Protein AF-A0AAU9RVR7-F1 (afdb_monomer_lite)

Radius of gyration: 32.45 Å; chains: 1; bounding box: 60×45×105 Å

pLDDT: mean 85.61, std 16.81, range [31.56, 98.44]

Structure (mmCIF, N/CA/C/O backbone):
data_AF-A0AAU9RVR7-F1
#
_entry.id   AF-A0AAU9RVR7-F1
#
loop_
_atom_site.group_PDB
_atom_site.id
_atom_site.type_symbol
_atom_site.label_atom_id
_atom_site.label_alt_id
_atom_site.label_comp_id
_atom_site.label_asym_id
_atom_site.label_entity_id
_atom_site.label_seq_id
_atom_site.pdbx_PDB_ins_code
_atom_site.Cartn_x
_atom_site.Cartn_y
_atom_site.Cartn_z
_atom_site.occupancy
_atom_site.B_iso_or_equiv
_atom_site.auth_seq_id
_atom_site.auth_comp_id
_atom_site.auth_asym_id
_atom_site.auth_atom_id
_atom_site.pdbx_PDB_model_num
ATOM 1 N N . MET A 1 1 ? 22.440 -1.062 -31.655 1.00 84.12 1 MET A N 1
ATOM 2 C CA . MET A 1 1 ? 23.904 -1.245 -31.712 1.00 84.12 1 MET A CA 1
ATOM 3 C C . MET A 1 1 ? 24.429 -0.399 -32.849 1.00 84.12 1 MET A C 1
ATOM 5 O O . MET A 1 1 ? 23.790 -0.369 -33.892 1.00 84.12 1 MET A O 1
ATOM 9 N N . LYS A 1 2 ? 25.538 0.308 -32.647 1.00 88.44 2 LYS A N 1
ATOM 10 C CA . LYS A 1 2 ? 26.232 1.023 -33.711 1.00 88.44 2 LYS A CA 1
ATOM 11 C C . LYS A 1 2 ? 27.335 0.127 -34.251 1.00 88.44 2 LYS A C 1
ATOM 13 O O . LYS A 1 2 ? 28.263 -0.217 -33.521 1.00 88.44 2 LYS A O 1
ATOM 18 N N . VAL A 1 3 ? 27.181 -0.273 -35.506 1.00 91.81 3 VAL A N 1
ATOM 19 C CA . VAL A 1 3 ? 28.124 -1.157 -36.190 1.00 91.81 3 VAL A CA 1
ATOM 20 C C . VAL A 1 3 ? 29.356 -0.353 -36.599 1.00 91.81 3 VAL A C 1
ATOM 22 O O . VAL A 1 3 ? 29.236 0.702 -37.220 1.00 91.81 3 VAL A O 1
ATOM 25 N N . GLY A 1 4 ? 30.523 -0.849 -36.211 1.00 92.88 4 GLY A N 1
ATOM 26 C CA . GLY A 1 4 ? 31.839 -0.393 -36.629 1.00 92.88 4 GLY A CA 1
ATOM 27 C C . GLY A 1 4 ? 32.488 -1.470 -37.495 1.00 92.88 4 GLY A C 1
ATOM 28 O O . GLY A 1 4 ? 32.191 -1.565 -38.685 1.00 92.88 4 GLY A O 1
ATOM 29 N N . ASN A 1 5 ? 33.357 -2.280 -36.898 1.00 93.12 5 ASN A N 1
ATOM 30 C CA . ASN A 1 5 ? 34.107 -3.352 -37.554 1.00 93.12 5 ASN A CA 1
ATOM 31 C C . ASN A 1 5 ? 33.358 -4.695 -37.602 1.00 93.12 5 ASN A C 1
ATOM 33 O O . ASN A 1 5 ? 33.855 -5.654 -38.192 1.00 93.12 5 ASN A O 1
ATOM 37 N N . GLY A 1 6 ? 32.183 -4.787 -36.973 1.00 93.69 6 GLY A N 1
ATOM 38 C CA . GLY A 1 6 ? 31.314 -5.959 -36.972 1.00 93.69 6 GLY A CA 1
ATOM 39 C C . GLY A 1 6 ? 31.819 -7.144 -36.144 1.00 93.69 6 GLY A C 1
ATOM 40 O O . GLY A 1 6 ? 31.217 -8.214 -36.225 1.00 93.69 6 GLY A O 1
ATOM 41 N N . GLN A 1 7 ? 32.911 -6.996 -35.383 1.00 93.69 7 GLN A N 1
ATOM 42 C CA . GLN A 1 7 ? 33.544 -8.093 -34.637 1.00 93.69 7 GLN A CA 1
ATOM 43 C C . GLN A 1 7 ? 32.863 -8.413 -33.304 1.00 93.69 7 GLN A C 1
ATOM 45 O O . GLN A 1 7 ? 32.998 -9.534 -32.798 1.00 93.69 7 GLN A O 1
ATOM 50 N N . LEU A 1 8 ? 32.163 -7.453 -32.704 1.00 93.38 8 LEU A N 1
ATOM 51 C CA . LEU A 1 8 ? 31.345 -7.681 -31.512 1.00 93.38 8 LEU A CA 1
ATOM 52 C C . LEU A 1 8 ? 29.885 -7.925 -31.889 1.00 93.38 8 LEU A C 1
ATOM 54 O O . LEU A 1 8 ? 29.173 -8.581 -31.132 1.00 93.38 8 LEU A O 1
ATOM 58 N N . CYS A 1 9 ? 29.457 -7.425 -33.049 1.00 93.69 9 CYS A N 1
ATOM 59 C CA . CYS A 1 9 ? 28.084 -7.511 -33.514 1.00 93.69 9 CYS A CA 1
ATOM 60 C C . CYS A 1 9 ? 27.703 -8.920 -33.981 1.00 93.69 9 CYS A C 1
ATOM 62 O O . CYS A 1 9 ? 28.130 -9.382 -35.041 1.00 93.69 9 CYS A O 1
ATOM 64 N N . ARG A 1 10 ? 26.848 -9.594 -33.215 1.00 94.88 10 ARG A N 1
ATOM 65 C CA . ARG A 1 10 ? 26.234 -10.874 -33.572 1.00 94.88 10 ARG A CA 1
ATOM 66 C C . ARG A 1 10 ? 25.093 -10.643 -34.551 1.00 94.88 10 ARG A C 1
ATOM 68 O O . ARG A 1 10 ? 24.098 -10.002 -34.214 1.00 94.88 10 ARG A O 1
ATOM 75 N N . PHE A 1 11 ? 25.194 -11.261 -35.725 1.00 94.06 11 PHE A N 1
ATOM 76 C CA . PHE A 1 11 ? 24.228 -11.108 -36.813 1.00 94.06 11 PHE A CA 1
ATOM 77 C C . PHE A 1 11 ? 22.790 -11.424 -36.373 1.00 94.06 11 PHE A C 1
ATOM 79 O O . PHE A 1 11 ? 21.845 -10.741 -36.755 1.00 94.06 11 PHE A O 1
ATOM 86 N N . TRP A 1 12 ? 22.613 -12.448 -35.540 1.00 93.88 12 TRP A N 1
ATOM 87 C CA . TRP A 1 12 ? 21.286 -12.951 -35.195 1.00 93.88 12 TRP A CA 1
ATOM 88 C C . TRP A 1 12 ? 20.599 -12.218 -34.043 1.00 93.88 12 TRP A C 1
ATOM 90 O O . TRP A 1 12 ? 19.384 -12.029 -34.085 1.00 93.88 12 TRP A O 1
ATOM 100 N N . ILE A 1 13 ? 21.366 -11.827 -33.025 1.00 92.81 13 ILE A N 1
ATOM 101 C CA . ILE A 1 13 ? 20.838 -11.462 -31.700 1.00 92.81 13 ILE A CA 1
ATOM 102 C C . ILE A 1 13 ? 20.932 -9.955 -31.446 1.00 92.81 13 ILE A C 1
ATOM 104 O O . ILE A 1 13 ? 20.107 -9.405 -30.715 1.00 92.81 13 ILE A O 1
ATOM 108 N N . ASP A 1 14 ? 21.909 -9.269 -32.042 1.00 92.75 14 ASP A N 1
ATOM 109 C CA . ASP A 1 14 ? 22.088 -7.843 -31.793 1.00 92.75 14 ASP A CA 1
ATOM 110 C C . ASP A 1 14 ? 21.166 -6.995 -32.676 1.00 92.75 14 ASP A C 1
ATOM 112 O O . ASP A 1 14 ? 20.894 -7.306 -33.835 1.00 92.75 14 ASP A O 1
ATOM 116 N N . ASN A 1 15 ? 20.705 -5.868 -32.130 1.00 91.94 15 ASN A N 1
ATOM 117 C CA . ASN A 1 15 ? 19.895 -4.886 -32.855 1.00 91.94 15 ASN A CA 1
ATOM 118 C C . ASN A 1 15 ? 20.796 -3.962 -33.689 1.00 91.94 15 ASN A C 1
ATOM 120 O O . ASN A 1 15 ? 21.059 -2.822 -33.288 1.00 91.94 15 ASN A O 1
ATOM 124 N N . TRP A 1 16 ? 21.313 -4.467 -34.807 1.00 91.50 16 TRP A N 1
ATOM 125 C CA . TRP A 1 16 ? 22.172 -3.724 -35.743 1.00 91.50 16 TRP A CA 1
ATOM 126 C C . TRP A 1 16 ? 21.444 -3.223 -36.996 1.00 91.50 16 TRP A C 1
ATOM 128 O O . TRP A 1 16 ? 22.017 -2.468 -37.775 1.00 91.50 16 TRP A O 1
ATOM 138 N N . SER A 1 17 ? 20.186 -3.623 -37.183 1.00 91.94 17 SER A N 1
ATOM 139 C CA . SER A 1 17 ? 19.362 -3.265 -38.337 1.00 91.94 17 SER A CA 1
ATOM 140 C C . SER A 1 17 ? 18.088 -2.521 -37.905 1.00 91.94 17 SER A C 1
ATOM 142 O O . SER A 1 17 ? 17.666 -2.654 -36.749 1.00 91.94 17 SER A O 1
ATOM 144 N N . PRO A 1 18 ? 17.407 -1.803 -38.820 1.00 90.25 18 PRO A N 1
ATOM 145 C CA . PRO A 1 18 ? 16.098 -1.206 -38.548 1.00 90.25 18 PRO A CA 1
ATOM 146 C C . PRO A 1 18 ? 14.996 -2.248 -38.300 1.00 90.25 18 PRO A C 1
ATOM 148 O O . PRO A 1 18 ? 13.926 -1.897 -37.814 1.00 90.25 18 PRO A O 1
ATOM 151 N N . PHE A 1 19 ? 15.243 -3.524 -38.605 1.00 92.50 19 PHE A N 1
ATOM 152 C CA . PHE A 1 19 ? 14.287 -4.614 -38.410 1.00 92.50 19 PHE A CA 1
ATOM 153 C C . PHE A 1 19 ? 14.385 -5.261 -37.016 1.00 92.50 19 PHE A C 1
ATOM 155 O O . PHE A 1 19 ? 13.676 -6.226 -36.734 1.00 92.50 19 PHE A O 1
ATOM 162 N N . GLY A 1 20 ? 15.263 -4.753 -36.143 1.00 90.56 20 GLY A N 1
ATOM 163 C CA . GLY A 1 20 ? 15.555 -5.357 -34.844 1.00 90.56 20 GLY A CA 1
ATOM 164 C C . GLY A 1 20 ? 16.439 -6.600 -34.970 1.00 90.56 20 GLY A C 1
ATOM 165 O O . GLY A 1 20 ? 17.321 -6.656 -35.833 1.00 90.56 20 GLY A O 1
ATOM 166 N N . GLN A 1 21 ? 16.212 -7.584 -34.095 1.00 93.00 21 GLN A N 1
ATOM 167 C CA . GLN A 1 21 ? 16.954 -8.847 -34.074 1.00 93.00 21 GLN A CA 1
ATOM 168 C C . GLN A 1 21 ? 16.571 -9.709 -35.277 1.00 93.00 21 GLN A C 1
ATOM 170 O O . GLN A 1 21 ? 15.385 -9.943 -35.529 1.00 93.00 21 GLN A O 1
ATOM 175 N N . MET A 1 22 ? 17.560 -10.245 -35.994 1.00 93.44 22 MET A N 1
ATOM 176 C CA . MET A 1 22 ? 17.296 -11.084 -37.168 1.00 93.44 22 MET A CA 1
ATOM 177 C C . MET A 1 22 ? 16.576 -12.386 -36.817 1.00 93.44 22 MET A C 1
ATOM 179 O O . MET A 1 22 ? 15.774 -12.855 -37.618 1.00 93.44 22 MET A O 1
ATOM 183 N N . THR A 1 23 ? 16.802 -12.948 -35.628 1.00 92.81 23 THR A N 1
ATOM 184 C CA . THR A 1 23 ? 16.056 -14.122 -35.133 1.00 92.81 23 THR A CA 1
ATOM 185 C C . THR A 1 23 ? 14.563 -13.849 -35.011 1.00 92.81 23 THR A C 1
ATOM 187 O O . THR A 1 23 ? 13.753 -14.691 -35.382 1.00 92.81 23 THR A O 1
ATOM 190 N N . VAL A 1 24 ? 14.181 -12.661 -34.542 1.00 92.88 24 VAL A N 1
ATOM 191 C CA . VAL A 1 24 ? 12.772 -12.258 -34.431 1.00 92.88 24 VAL A CA 1
ATOM 192 C C . VAL A 1 24 ? 12.206 -11.908 -35.808 1.00 92.88 24 VAL A C 1
ATOM 194 O O . VAL A 1 24 ? 11.094 -12.306 -36.146 1.00 92.88 24 VAL A O 1
ATOM 197 N N . TYR A 1 25 ? 12.978 -11.197 -36.632 1.00 94.12 25 TYR A N 1
ATOM 198 C CA . TYR A 1 25 ? 12.528 -10.743 -37.945 1.00 94.12 25 TYR A CA 1
ATOM 199 C C . TYR A 1 25 ? 12.346 -11.892 -38.953 1.00 94.12 25 TYR A C 1
ATOM 201 O O . TYR A 1 25 ? 11.284 -11.991 -39.582 1.00 94.12 25 TYR A O 1
ATOM 209 N N . LEU A 1 26 ? 13.345 -12.774 -39.100 1.00 90.94 26 LEU A N 1
ATOM 210 C CA . LEU A 1 26 ? 13.290 -13.950 -39.984 1.00 90.94 26 LEU A CA 1
ATOM 211 C C . LEU A 1 26 ? 12.569 -15.155 -39.350 1.00 90.94 26 LEU A C 1
ATOM 213 O O . LEU A 1 26 ? 12.130 -16.033 -40.089 1.00 90.94 26 LEU A O 1
ATOM 217 N N . GLY A 1 27 ? 12.407 -15.188 -38.024 1.00 88.94 27 GLY A N 1
ATOM 218 C CA . GLY A 1 27 ? 11.853 -16.324 -37.279 1.00 88.94 27 GLY A CA 1
ATOM 219 C C . GLY A 1 27 ? 12.916 -17.342 -36.843 1.00 88.94 27 GLY A C 1
ATOM 220 O O . GLY A 1 27 ? 14.070 -17.278 -37.268 1.00 88.94 27 GLY A O 1
ATOM 221 N N . GLU A 1 28 ? 12.520 -18.306 -36.003 1.00 83.56 28 GLU A N 1
ATOM 222 C CA . GLU A 1 28 ? 13.433 -19.284 -35.376 1.00 83.56 28 GLU A CA 1
ATOM 223 C C . GLU A 1 28 ? 14.190 -20.159 -36.390 1.00 83.56 28 GLU A C 1
ATOM 225 O O . GLU A 1 28 ? 15.362 -20.469 -36.192 1.00 83.56 28 GLU A O 1
ATOM 230 N N . GLU A 1 29 ? 13.567 -20.477 -37.529 1.00 85.44 29 GLU A N 1
ATOM 231 C CA . GLU A 1 29 ? 14.195 -21.224 -38.632 1.00 85.44 29 GLU A CA 1
ATOM 232 C C . GLU A 1 29 ? 15.103 -20.353 -39.523 1.00 85.44 29 GLU A C 1
ATOM 234 O O . GLU A 1 29 ? 15.707 -20.847 -40.480 1.00 85.44 29 GLU A O 1
ATOM 239 N N . GLY A 1 30 ? 15.229 -19.056 -39.225 1.00 84.88 30 GLY A N 1
ATOM 240 C CA . GLY A 1 30 ? 16.025 -18.088 -39.981 1.00 84.88 30 GLY A CA 1
ATOM 241 C C . GLY A 1 30 ? 17.457 -18.555 -40.277 1.00 84.88 30 GLY A C 1
ATOM 242 O O . GLY A 1 30 ? 17.838 -18.560 -41.451 1.00 84.88 30 GLY A O 1
ATOM 243 N N . PRO A 1 31 ? 18.242 -19.022 -39.283 1.00 87.81 31 PRO A N 1
ATOM 244 C CA . PRO A 1 31 ? 19.596 -19.533 -39.513 1.00 87.81 31 PRO A CA 1
ATOM 245 C C . PRO A 1 31 ? 19.662 -20.654 -40.548 1.00 87.81 31 PRO A C 1
ATOM 247 O O . PRO A 1 31 ? 20.509 -20.633 -41.443 1.00 87.81 31 PRO A O 1
ATOM 250 N N . ARG A 1 32 ? 18.717 -21.596 -40.484 1.00 86.88 32 ARG A N 1
ATOM 251 C CA . ARG A 1 32 ? 18.636 -22.723 -41.417 1.00 86.88 32 ARG A CA 1
ATOM 252 C C . ARG A 1 32 ? 18.222 -22.278 -42.818 1.00 86.88 32 ARG A C 1
ATOM 254 O O . ARG A 1 32 ? 18.757 -22.782 -43.800 1.00 86.88 32 ARG A O 1
ATOM 261 N N . GLN A 1 33 ? 17.276 -21.349 -42.915 1.00 85.44 33 GLN A N 1
ATOM 262 C CA . GLN A 1 33 ? 16.750 -20.865 -44.193 1.00 85.44 33 GLN A CA 1
ATOM 263 C C . GLN A 1 33 ? 17.739 -19.975 -44.947 1.00 85.44 33 GLN A C 1
ATOM 265 O O . GLN A 1 33 ? 17.784 -20.022 -46.177 1.00 85.44 33 GLN A O 1
ATOM 270 N N . VAL A 1 34 ? 18.501 -19.157 -44.218 1.00 88.69 34 VAL A N 1
ATOM 271 C CA . VAL A 1 34 ? 19.487 -18.233 -44.792 1.00 88.69 34 VAL A CA 1
ATOM 272 C C . VAL A 1 34 ? 20.833 -18.924 -45.002 1.00 88.69 34 VAL A C 1
ATOM 274 O O . VAL A 1 34 ? 21.556 -18.551 -45.914 1.00 88.69 34 VAL A O 1
ATOM 277 N N . GLY A 1 35 ? 21.170 -19.946 -44.209 1.00 88.50 35 GLY A N 1
ATOM 278 C CA . GLY A 1 35 ? 22.457 -20.642 -44.300 1.00 88.50 35 GLY A CA 1
ATOM 279 C C . GLY A 1 35 ? 23.607 -19.903 -43.607 1.00 88.50 35 GLY A C 1
ATOM 280 O O . GLY A 1 35 ? 24.766 -20.115 -43.950 1.00 88.50 35 GLY A O 1
ATOM 281 N N . ILE A 1 36 ? 23.295 -19.038 -42.636 1.00 90.94 36 ILE A N 1
ATOM 282 C CA . ILE A 1 36 ? 24.277 -18.348 -41.789 1.00 90.94 36 ILE A CA 1
ATOM 283 C C . ILE A 1 36 ? 24.241 -18.994 -40.404 1.00 90.94 36 ILE A C 1
ATOM 285 O O . ILE A 1 36 ? 23.171 -19.207 -39.834 1.00 90.94 36 ILE A O 1
ATOM 289 N N . THR A 1 37 ? 25.412 -19.306 -39.848 1.00 91.81 37 THR A N 1
ATOM 290 C CA . THR A 1 37 ? 25.521 -19.977 -38.546 1.00 91.81 37 THR A CA 1
ATOM 291 C C . THR A 1 37 ? 24.925 -19.121 -37.427 1.00 91.81 37 THR A C 1
ATOM 293 O O . THR A 1 37 ? 25.002 -17.894 -37.458 1.00 91.81 37 THR A O 1
ATOM 296 N N . SER A 1 38 ? 24.341 -19.751 -36.405 1.00 90.31 38 SER A N 1
ATOM 297 C CA . SER A 1 38 ? 23.660 -19.051 -35.298 1.00 90.31 38 SER A CA 1
ATOM 298 C C . SER A 1 38 ? 24.572 -18.112 -34.498 1.00 90.31 38 SER A C 1
ATOM 300 O O . SER A 1 38 ? 24.099 -17.154 -33.893 1.00 90.31 38 SER A O 1
ATOM 302 N N . ASN A 1 39 ? 25.881 -18.370 -34.513 1.00 92.56 39 ASN A N 1
ATOM 303 C CA . ASN A 1 39 ? 26.887 -17.587 -33.795 1.00 92.56 39 ASN A CA 1
ATOM 304 C C . ASN A 1 39 ? 27.642 -16.604 -34.706 1.00 92.56 39 ASN A C 1
ATOM 306 O O . ASN A 1 39 ? 28.630 -16.023 -34.259 1.00 92.56 39 ASN A O 1
ATOM 310 N N . ALA A 1 40 ? 27.212 -16.439 -35.962 1.00 94.25 40 ALA A N 1
ATOM 311 C CA . ALA A 1 40 ? 27.865 -15.555 -36.920 1.00 94.25 40 ALA A CA 1
ATOM 312 C C . ALA A 1 40 ? 27.886 -14.101 -36.438 1.00 94.25 40 ALA A C 1
ATOM 314 O O . ALA A 1 40 ? 26.897 -13.573 -35.912 1.00 94.25 40 ALA A O 1
ATOM 315 N N . LYS A 1 41 ? 29.017 -13.444 -36.673 1.00 95.44 41 LYS A N 1
ATOM 316 C CA . LYS A 1 41 ? 29.197 -12.004 -36.511 1.00 95.44 41 LYS A CA 1
ATOM 317 C C . LYS A 1 41 ? 29.008 -11.293 -37.846 1.00 95.44 41 LYS A C 1
ATOM 319 O O . LYS A 1 41 ? 29.166 -11.909 -38.899 1.00 95.44 41 LYS A O 1
ATOM 324 N N . LEU A 1 42 ? 28.720 -9.992 -37.825 1.00 93.88 42 LEU A N 1
ATOM 325 C CA . LEU A 1 42 ? 28.659 -9.206 -39.064 1.00 93.88 42 LEU A CA 1
ATOM 326 C C . LEU A 1 42 ? 29.995 -9.225 -39.815 1.00 93.88 42 LEU A C 1
ATOM 328 O O . LEU A 1 42 ? 29.998 -9.354 -41.036 1.00 93.88 42 LEU A O 1
ATOM 332 N N . SER A 1 43 ? 31.122 -9.187 -39.097 1.00 94.38 43 SER A N 1
ATOM 333 C CA . SER A 1 43 ? 32.455 -9.279 -39.704 1.00 94.38 43 SER A CA 1
ATOM 334 C C . SER A 1 43 ? 32.679 -10.574 -40.489 1.00 94.38 43 SER A C 1
ATOM 336 O O . SER A 1 43 ? 33.412 -10.570 -41.471 1.00 94.38 43 SER A O 1
ATOM 338 N N . ASP A 1 44 ? 32.045 -11.683 -40.094 1.00 94.44 44 ASP A N 1
ATOM 339 C CA . ASP A 1 44 ? 32.236 -12.987 -40.750 1.00 94.44 44 ASP A CA 1
ATOM 340 C C . ASP A 1 44 ? 31.630 -13.013 -42.165 1.00 94.44 44 ASP A C 1
ATOM 342 O O . ASP A 1 44 ? 32.047 -13.806 -43.020 1.00 94.44 44 ASP A O 1
ATOM 346 N N . LEU A 1 45 ? 30.650 -12.132 -42.394 1.00 93.56 45 LEU A N 1
ATOM 347 C CA . LEU A 1 45 ? 29.888 -11.980 -43.631 1.00 93.56 45 LEU A CA 1
ATOM 348 C C . LEU A 1 45 ? 30.462 -10.893 -44.552 1.00 93.56 45 LEU A C 1
ATOM 350 O O . LEU A 1 45 ? 29.971 -10.737 -45.665 1.00 93.56 45 LEU A O 1
ATOM 354 N N . TRP A 1 46 ? 31.488 -10.153 -44.127 1.00 93.44 46 TRP A N 1
ATOM 355 C CA . TRP A 1 46 ? 32.122 -9.089 -44.910 1.00 93.44 46 TRP A CA 1
ATOM 356 C C . TRP A 1 46 ? 33.533 -9.503 -45.332 1.00 93.44 46 TRP A C 1
ATOM 358 O O . TRP A 1 46 ? 34.406 -9.713 -44.489 1.00 93.44 46 TRP A O 1
ATOM 368 N N . ARG A 1 47 ? 33.784 -9.644 -46.640 1.00 88.38 47 ARG A N 1
ATOM 369 C CA . ARG A 1 47 ? 35.104 -10.028 -47.175 1.00 88.38 47 ARG A CA 1
ATOM 370 C C . ARG A 1 47 ? 35.411 -9.249 -48.442 1.00 88.38 47 ARG A C 1
ATOM 372 O O . ARG A 1 47 ? 34.553 -9.151 -49.314 1.00 88.38 47 ARG A O 1
ATOM 379 N N . LEU A 1 48 ? 36.649 -8.766 -48.569 1.00 87.12 48 LEU A N 1
ATOM 380 C CA . LEU A 1 48 ? 37.110 -8.009 -49.744 1.00 87.12 48 LEU A CA 1
ATOM 381 C C . LEU A 1 48 ? 36.132 -6.872 -50.103 1.00 87.12 48 LEU A C 1
ATOM 383 O O . LEU A 1 48 ? 35.635 -6.809 -51.223 1.00 87.12 48 LEU A O 1
ATOM 387 N N . ASP A 1 49 ? 35.780 -6.055 -49.108 1.00 85.94 49 ASP A N 1
ATOM 388 C CA . ASP A 1 49 ? 34.869 -4.907 -49.234 1.00 85.94 49 ASP A CA 1
ATOM 389 C C . ASP A 1 49 ? 33.479 -5.221 -49.820 1.00 85.94 49 ASP A C 1
ATOM 391 O O . ASP A 1 49 ? 32.839 -4.381 -50.454 1.00 85.94 49 ASP A O 1
ATOM 395 N N . SER A 1 50 ? 32.992 -6.445 -49.602 1.00 89.38 50 SER A N 1
ATOM 396 C CA . SER A 1 50 ? 31.673 -6.890 -50.054 1.00 89.38 50 SER A CA 1
ATOM 397 C C . SER A 1 50 ? 30.995 -7.824 -49.049 1.00 89.38 50 SER A C 1
ATOM 399 O O . SER A 1 50 ? 31.654 -8.547 -48.296 1.00 89.38 50 SER A O 1
ATOM 401 N N . TRP A 1 51 ? 29.657 -7.814 -49.041 1.00 92.88 51 TRP A N 1
ATOM 402 C CA . TRP A 1 51 ? 28.839 -8.740 -48.253 1.00 92.88 51 TRP A CA 1
ATOM 403 C C . TRP A 1 51 ? 28.714 -10.095 -48.958 1.00 92.88 51 TRP A C 1
ATOM 405 O O . TRP A 1 51 ? 28.280 -10.173 -50.106 1.00 92.88 51 TRP A O 1
ATOM 415 N N . HIS A 1 52 ? 29.033 -11.174 -48.246 1.00 91.38 52 HIS A N 1
ATOM 416 C CA . HIS A 1 52 ? 28.946 -12.557 -48.718 1.00 91.38 52 HIS A CA 1
ATOM 417 C C . HIS A 1 52 ? 27.730 -13.228 -48.092 1.00 91.38 52 HIS A C 1
ATOM 419 O O . HIS A 1 52 ? 27.778 -13.721 -46.965 1.00 91.38 52 HIS A O 1
ATOM 425 N N . LEU A 1 53 ? 26.622 -13.222 -48.831 1.00 89.88 53 LEU A N 1
ATOM 426 C CA . LEU A 1 53 ? 25.328 -13.726 -48.380 1.00 89.88 53 LEU A CA 1
ATOM 427 C C . LEU A 1 53 ? 24.744 -14.680 -49.429 1.00 89.88 53 LEU A C 1
ATOM 429 O O . LEU A 1 53 ? 24.890 -14.433 -50.628 1.00 89.88 53 LEU A O 1
ATOM 433 N N . PRO A 1 54 ? 24.049 -15.752 -49.017 1.00 88.19 54 PRO A N 1
ATOM 434 C CA . PRO A 1 54 ? 23.301 -16.584 -49.950 1.00 88.19 54 PRO A CA 1
ATOM 435 C C . PRO A 1 54 ? 22.183 -15.792 -50.648 1.00 88.19 54 PRO A C 1
ATOM 437 O O . PRO A 1 54 ? 21.657 -14.841 -50.064 1.00 88.19 54 PRO A O 1
ATOM 440 N N . PRO A 1 55 ? 21.771 -16.179 -51.870 1.00 88.44 55 PRO A N 1
ATOM 441 C CA . PRO A 1 55 ? 20.681 -15.510 -52.574 1.00 88.44 55 PRO A CA 1
ATOM 442 C C . PRO A 1 55 ? 19.404 -15.466 -51.732 1.00 88.44 55 PRO A C 1
ATOM 444 O O . PRO A 1 55 ? 19.022 -16.479 -51.138 1.00 88.44 55 PRO A O 1
ATOM 447 N N . ALA A 1 56 ? 18.736 -14.312 -51.697 1.00 91.12 56 ALA A N 1
ATOM 448 C CA . ALA A 1 56 ? 17.474 -14.160 -50.984 1.00 91.12 56 ALA A CA 1
ATOM 449 C C . ALA A 1 56 ? 16.400 -15.121 -51.525 1.00 91.12 56 ALA A C 1
ATOM 451 O O . ALA A 1 56 ? 16.139 -15.184 -52.725 1.00 91.12 56 ALA A O 1
ATOM 452 N N . ARG A 1 57 ? 15.748 -15.847 -50.614 1.00 89.56 57 ARG A N 1
ATOM 453 C CA . ARG A 1 57 ? 14.645 -16.788 -50.890 1.00 89.56 57 ARG A CA 1
ATOM 454 C C . ARG A 1 57 ? 13.297 -16.309 -50.349 1.00 89.56 57 ARG A C 1
ATOM 456 O O . ARG A 1 57 ? 12.310 -17.033 -50.420 1.00 89.56 57 ARG A O 1
ATOM 463 N N . SER A 1 58 ? 13.256 -15.112 -49.771 1.00 91.19 58 SER A N 1
ATOM 464 C CA . SER A 1 58 ? 12.033 -14.454 -49.311 1.00 91.19 58 SER A CA 1
ATOM 465 C C . SER A 1 58 ? 12.192 -12.938 -49.342 1.00 91.19 58 SER A C 1
ATOM 467 O O . SER A 1 58 ? 13.310 -12.420 -49.337 1.00 91.19 58 SER A O 1
ATOM 469 N N . GLU A 1 59 ? 11.071 -12.221 -49.317 1.00 92.75 59 GLU A N 1
ATOM 470 C CA . GLU A 1 59 ? 11.049 -10.756 -49.272 1.00 92.75 59 GLU A CA 1
ATOM 471 C C . GLU A 1 59 ? 11.767 -10.204 -48.031 1.00 92.75 59 GLU A C 1
ATOM 473 O O . GLU A 1 59 ? 12.566 -9.278 -48.128 1.00 92.75 59 GLU A O 1
ATOM 478 N N . LYS A 1 60 ? 11.584 -10.840 -46.866 1.00 92.50 60 LYS A N 1
ATOM 479 C CA . LYS A 1 60 ? 12.321 -10.481 -45.644 1.00 92.50 60 LYS A CA 1
ATOM 480 C C . LYS A 1 60 ? 13.834 -10.622 -45.817 1.00 92.50 60 LYS A C 1
ATOM 482 O O . LYS A 1 60 ? 14.586 -9.780 -45.333 1.00 92.50 60 LYS A O 1
ATOM 487 N N . GLN A 1 61 ? 14.284 -11.672 -46.509 1.00 92.31 61 GLN A N 1
ATOM 488 C CA . GLN A 1 61 ? 15.708 -11.858 -46.787 1.00 92.31 61 GLN A CA 1
ATOM 489 C C . GLN A 1 61 ? 16.242 -10.790 -47.741 1.00 92.31 61 GLN A C 1
ATOM 491 O O . GLN A 1 61 ? 17.295 -10.213 -47.487 1.00 92.31 61 GLN A O 1
ATOM 496 N N . LEU A 1 62 ? 15.483 -10.479 -48.793 1.00 93.56 62 LEU A N 1
ATOM 497 C CA . LEU A 1 62 ? 15.826 -9.415 -49.730 1.00 93.56 62 LEU A CA 1
ATOM 498 C C . LEU A 1 62 ? 15.961 -8.063 -49.011 1.00 93.56 62 LEU A C 1
ATOM 500 O O . LEU A 1 62 ? 16.940 -7.354 -49.220 1.00 93.56 62 LEU A O 1
ATOM 504 N N . ASN A 1 63 ? 15.037 -7.739 -48.105 1.00 94.12 63 ASN A N 1
ATOM 505 C CA . ASN A 1 63 ? 15.034 -6.469 -47.377 1.00 94.12 63 ASN A CA 1
ATOM 506 C C . ASN A 1 63 ? 16.288 -6.259 -46.518 1.00 94.12 63 ASN A C 1
ATOM 508 O O . ASN A 1 63 ? 16.890 -5.184 -46.568 1.00 94.12 63 ASN A O 1
ATOM 512 N N . PHE A 1 64 ? 16.725 -7.268 -45.754 1.00 92.25 64 PHE A N 1
ATOM 513 C CA . PHE A 1 64 ? 17.955 -7.106 -44.974 1.00 92.25 64 PHE A CA 1
ATOM 514 C C . PHE A 1 64 ? 19.204 -7.110 -45.867 1.00 92.25 64 PHE A C 1
ATOM 516 O O . PHE A 1 64 ? 20.171 -6.431 -45.536 1.00 92.25 64 PHE A O 1
ATOM 523 N N . GLN A 1 65 ? 19.199 -7.821 -47.003 1.00 93.06 65 GLN A N 1
ATOM 524 C CA . GLN A 1 65 ? 20.310 -7.794 -47.966 1.00 93.06 65 GLN A CA 1
ATOM 525 C C . GLN A 1 65 ? 20.455 -6.424 -48.639 1.00 93.06 65 GLN A C 1
ATOM 527 O O . GLN A 1 65 ? 21.574 -5.930 -48.788 1.00 93.06 65 GLN A O 1
ATOM 532 N N . ILE A 1 66 ? 19.337 -5.777 -48.984 1.00 94.19 66 ILE A N 1
ATOM 533 C CA . ILE A 1 66 ? 19.317 -4.388 -49.462 1.00 94.19 66 ILE A CA 1
ATOM 534 C C . ILE A 1 66 ? 19.905 -3.464 -48.391 1.00 94.19 66 ILE A C 1
ATOM 536 O O . ILE A 1 66 ? 20.778 -2.651 -48.690 1.00 94.19 66 ILE A O 1
ATOM 540 N N . TYR A 1 67 ? 19.476 -3.618 -47.134 1.00 93.88 67 TYR A N 1
ATOM 541 C CA . TYR A 1 67 ? 20.000 -2.814 -46.031 1.00 93.88 67 TYR A CA 1
ATOM 542 C C . TYR A 1 67 ? 21.506 -3.021 -45.822 1.00 93.88 67 TYR A C 1
ATOM 544 O O . TYR A 1 67 ? 22.245 -2.043 -45.734 1.00 93.88 67 TYR A O 1
ATOM 552 N N . LEU A 1 68 ? 21.985 -4.268 -45.817 1.00 92.06 68 LEU A N 1
ATOM 553 C CA . LEU A 1 68 ? 23.416 -4.566 -45.735 1.00 92.06 68 LEU A CA 1
ATOM 554 C C . LEU A 1 68 ? 24.176 -3.917 -46.893 1.00 92.06 68 LEU A C 1
ATOM 556 O O . LEU A 1 68 ? 25.171 -3.252 -46.653 1.00 92.06 68 LEU A O 1
ATOM 560 N N . SER A 1 69 ? 23.662 -3.982 -48.123 1.00 91.06 69 SER A N 1
ATOM 561 C CA . SER A 1 69 ? 24.297 -3.345 -49.289 1.00 91.06 69 SER A CA 1
ATOM 562 C C . SER A 1 69 ? 24.451 -1.821 -49.156 1.00 91.06 69 SER A C 1
ATOM 564 O O . SER A 1 69 ? 25.306 -1.236 -49.814 1.00 91.06 69 SER A O 1
ATOM 566 N N . SER A 1 70 ? 23.657 -1.172 -48.295 1.00 91.38 70 SER A N 1
ATOM 567 C CA . SER A 1 70 ? 23.787 0.257 -47.967 1.00 91.38 70 SER A CA 1
ATOM 568 C C . SER A 1 70 ? 24.798 0.563 -46.848 1.00 91.38 70 SER A C 1
ATOM 570 O O . SER A 1 70 ? 25.091 1.727 -46.582 1.00 91.38 70 SER A O 1
ATOM 572 N N . MET A 1 71 ? 25.328 -0.467 -46.185 1.00 90.12 71 MET A N 1
ATOM 573 C CA . MET A 1 71 ? 26.247 -0.382 -45.052 1.00 90.12 71 MET A CA 1
ATOM 574 C C . MET A 1 71 ? 27.651 -0.850 -45.450 1.00 90.12 71 MET A C 1
ATOM 576 O O . MET A 1 71 ? 27.815 -1.818 -46.191 1.00 90.12 71 MET A O 1
ATOM 580 N N . GLN A 1 72 ? 28.670 -0.201 -44.887 1.00 91.31 72 GLN A N 1
ATOM 581 C CA . GLN A 1 72 ? 30.067 -0.627 -44.968 1.00 91.31 72 GLN A CA 1
ATOM 582 C C . GLN A 1 72 ? 30.640 -0.767 -43.558 1.00 91.31 72 GLN A C 1
ATOM 584 O O . GLN A 1 72 ? 30.335 0.048 -42.683 1.00 91.31 72 GLN A O 1
ATOM 589 N N . LEU A 1 73 ? 31.469 -1.790 -43.341 1.00 92.00 73 LEU A N 1
ATOM 590 C CA . LEU A 1 73 ? 32.205 -1.934 -42.086 1.00 92.00 73 LEU A CA 1
ATOM 591 C C . LEU A 1 73 ? 33.394 -0.969 -42.064 1.00 92.00 73 LEU A C 1
ATOM 593 O O . LEU A 1 73 ? 34.063 -0.756 -43.073 1.00 92.00 73 LEU A O 1
ATOM 597 N N . SER A 1 74 ? 33.658 -0.387 -40.898 1.00 91.44 74 SER A N 1
ATOM 598 C CA . SER A 1 74 ? 34.779 0.533 -40.677 1.00 91.44 74 SER A CA 1
ATOM 599 C C . SER A 1 74 ? 35.878 -0.117 -39.834 1.00 91.44 74 SER A C 1
ATOM 601 O O . SER A 1 74 ? 35.715 -1.218 -39.316 1.00 91.44 74 SER A O 1
ATOM 603 N N . SER A 1 75 ? 37.007 0.570 -39.658 1.00 90.62 75 SER A N 1
ATOM 604 C CA . SER A 1 75 ? 38.081 0.129 -38.757 1.00 90.62 75 SER A CA 1
ATOM 605 C C . SER A 1 75 ? 37.795 0.397 -37.273 1.00 90.62 75 SER A C 1
ATOM 607 O O . SER A 1 75 ? 38.549 -0.060 -36.415 1.00 90.62 75 SER A O 1
ATOM 609 N N . VAL A 1 76 ? 36.728 1.136 -36.957 1.00 93.00 76 VAL A N 1
ATOM 610 C CA . VAL A 1 76 ? 36.345 1.485 -35.582 1.00 93.00 76 VAL A CA 1
ATOM 611 C C . VAL A 1 76 ? 35.638 0.300 -34.931 1.00 93.00 76 VAL A C 1
ATOM 613 O O . VAL A 1 76 ? 34.875 -0.400 -35.584 1.00 93.00 76 VAL A O 1
ATOM 616 N N . GLU A 1 77 ? 35.870 0.067 -33.642 1.00 92.44 77 GLU A N 1
ATOM 617 C CA . GLU A 1 77 ? 35.178 -0.987 -32.897 1.00 92.44 77 GLU A CA 1
ATOM 618 C C . GLU A 1 77 ? 33.662 -0.736 -32.823 1.00 92.44 77 GLU A C 1
ATOM 620 O O . GLU A 1 77 ? 33.195 0.407 -32.807 1.00 92.44 77 GLU A O 1
ATOM 625 N N . ASP A 1 78 ? 32.881 -1.814 -32.782 1.00 91.56 78 ASP A N 1
ATOM 626 C CA . ASP A 1 78 ? 31.441 -1.721 -32.556 1.00 91.56 78 ASP A CA 1
ATOM 627 C C . ASP A 1 78 ? 31.115 -1.092 -31.189 1.00 91.56 78 ASP A C 1
ATOM 629 O O . ASP A 1 78 ? 31.812 -1.312 -30.198 1.00 91.56 78 ASP A O 1
ATOM 633 N N . ALA A 1 79 ? 29.992 -0.374 -31.100 1.00 87.81 79 ALA A N 1
ATOM 634 C CA . ALA A 1 79 ? 29.560 0.263 -29.858 1.00 87.81 79 ALA A CA 1
ATOM 635 C C . ALA A 1 79 ? 28.078 0.018 -29.544 1.00 87.81 79 ALA A C 1
ATOM 637 O O . ALA A 1 79 ? 27.198 0.072 -30.409 1.00 87.81 79 ALA A O 1
ATOM 638 N N . TYR A 1 80 ? 27.767 -0.193 -28.264 1.00 84.81 80 TYR A N 1
ATOM 639 C CA . TYR A 1 80 ? 26.387 -0.212 -27.783 1.00 84.81 80 TYR A CA 1
ATOM 640 C C . TYR A 1 80 ? 25.917 1.213 -27.479 1.00 84.81 80 TYR A C 1
ATOM 642 O O . TYR A 1 80 ? 26.391 1.851 -26.542 1.00 84.81 80 TYR A O 1
ATOM 650 N N . GLU A 1 81 ? 24.951 1.696 -28.260 1.00 83.44 81 GLU A N 1
ATOM 651 C CA . GLU A 1 81 ? 24.279 2.977 -28.032 1.00 83.44 81 GLU A CA 1
ATOM 652 C C . GLU A 1 81 ? 22.900 2.757 -27.406 1.00 83.44 81 GLU A C 1
ATOM 654 O O . GLU A 1 81 ? 22.140 1.884 -27.837 1.00 83.44 81 GLU A O 1
ATOM 659 N N . TRP A 1 82 ? 22.567 3.576 -26.407 1.00 77.88 82 TRP A N 1
ATOM 660 C CA . TRP A 1 82 ? 21.250 3.576 -25.775 1.00 77.88 82 TRP A CA 1
ATOM 661 C C . TRP A 1 82 ? 20.323 4.521 -26.522 1.00 77.88 82 TRP A C 1
ATOM 663 O O . TRP A 1 82 ? 20.645 5.695 -26.680 1.00 77.88 82 TRP A O 1
ATOM 673 N N . TRP A 1 83 ? 19.161 4.034 -26.941 1.00 75.69 83 TRP A N 1
ATOM 674 C CA . TRP A 1 83 ? 18.148 4.846 -27.606 1.00 75.69 83 TRP A CA 1
ATOM 675 C C . TRP A 1 83 ? 17.003 5.114 -26.632 1.00 75.69 83 TRP A C 1
ATOM 677 O O . TRP A 1 83 ? 16.316 4.188 -26.212 1.00 75.69 83 TRP A O 1
ATOM 687 N N . ILE A 1 84 ? 16.833 6.377 -26.240 1.00 75.62 84 ILE A N 1
ATOM 688 C CA . ILE A 1 84 ? 15.739 6.841 -25.371 1.00 75.62 84 ILE A CA 1
ATOM 689 C C . ILE A 1 84 ? 15.062 8.006 -26.093 1.00 75.62 84 ILE A C 1
ATOM 691 O O . ILE A 1 84 ? 15.758 8.926 -26.523 1.00 75.62 84 ILE A O 1
ATOM 695 N N . ASP A 1 85 ? 13.737 7.962 -26.256 1.00 74.19 85 ASP A N 1
ATOM 696 C CA . ASP A 1 85 ? 12.945 8.980 -26.969 1.00 74.19 85 ASP A CA 1
ATOM 697 C C . ASP A 1 85 ? 13.513 9.333 -28.360 1.00 74.19 85 ASP A C 1
ATOM 699 O O . ASP A 1 85 ? 13.674 10.503 -28.713 1.00 74.19 85 ASP A O 1
ATOM 703 N N . ASN A 1 86 ? 13.882 8.309 -29.142 1.00 74.38 86 ASN A N 1
ATOM 704 C CA . ASN A 1 86 ? 14.511 8.431 -30.468 1.00 74.38 86 ASN A CA 1
ATOM 705 C C . ASN A 1 86 ? 15.835 9.219 -30.498 1.00 74.38 86 ASN A C 1
ATOM 707 O O . ASN A 1 86 ? 16.234 9.731 -31.543 1.00 74.38 86 ASN A O 1
ATOM 711 N N . LYS A 1 87 ? 16.544 9.312 -29.367 1.00 79.62 87 LYS A N 1
ATOM 712 C CA . LYS A 1 87 ? 17.859 9.956 -29.277 1.00 79.62 87 LYS A CA 1
ATOM 713 C C . LYS A 1 87 ? 18.907 8.982 -28.755 1.00 79.62 87 LYS A C 1
ATOM 715 O O . LYS A 1 87 ? 18.717 8.353 -27.711 1.00 79.62 87 LYS A O 1
ATOM 720 N N . ALA A 1 88 ? 20.032 8.910 -29.462 1.00 77.44 88 ALA A N 1
ATOM 721 C CA . ALA A 1 88 ? 21.193 8.143 -29.036 1.00 77.44 88 ALA A CA 1
ATOM 722 C C . ALA A 1 88 ? 21.859 8.803 -27.818 1.00 77.44 88 ALA A C 1
ATOM 724 O O . ALA A 1 88 ? 22.111 10.011 -27.792 1.00 77.44 88 ALA A O 1
ATOM 725 N N . LYS A 1 89 ? 22.149 8.001 -26.794 1.00 76.25 89 LYS A N 1
ATOM 726 C CA . LYS A 1 89 ? 22.870 8.395 -25.585 1.00 76.25 89 LYS A CA 1
ATOM 727 C C . LYS A 1 89 ? 24.075 7.484 -25.380 1.00 76.25 89 LYS A C 1
ATOM 729 O O . LYS A 1 89 ? 23.966 6.260 -25.376 1.00 76.25 89 LYS A O 1
ATOM 734 N N . ASN A 1 90 ? 25.215 8.116 -25.109 1.00 68.25 90 ASN A N 1
ATOM 735 C CA . ASN A 1 90 ? 26.497 7.441 -24.876 1.00 68.25 90 ASN A CA 1
ATOM 736 C C . ASN A 1 90 ? 26.649 6.905 -23.441 1.00 68.25 90 ASN A C 1
ATOM 738 O O . ASN A 1 90 ? 27.619 6.221 -23.131 1.00 68.25 90 ASN A O 1
ATOM 742 N N . ARG A 1 91 ? 25.719 7.235 -22.536 1.00 72.00 91 ARG A N 1
ATOM 743 C CA . ARG A 1 91 ? 25.686 6.731 -21.157 1.00 72.00 91 ARG A CA 1
ATOM 744 C C . ARG A 1 91 ? 24.283 6.261 -20.815 1.00 72.00 91 ARG A C 1
ATOM 746 O O . ARG A 1 91 ? 23.307 6.950 -21.113 1.00 72.00 91 ARG A O 1
ATOM 753 N N . HIS A 1 92 ? 24.201 5.110 -20.157 1.00 70.31 92 HIS A N 1
ATOM 754 C CA . HIS A 1 92 ? 22.946 4.623 -19.611 1.00 70.31 92 HIS A CA 1
ATOM 755 C C . HIS A 1 92 ? 22.578 5.447 -18.376 1.00 70.31 92 HIS A C 1
ATOM 757 O O . HIS A 1 92 ? 23.395 5.667 -17.483 1.00 70.31 92 HIS A O 1
ATOM 763 N N . ASN A 1 93 ? 21.332 5.903 -18.326 1.00 78.69 93 ASN A N 1
ATOM 764 C CA . ASN A 1 93 ? 20.716 6.387 -17.103 1.00 78.69 93 ASN A CA 1
ATOM 765 C C . ASN A 1 93 ? 19.567 5.430 -16.802 1.00 78.69 93 ASN A C 1
ATOM 767 O O . ASN A 1 93 ? 18.548 5.456 -17.491 1.00 78.69 93 ASN A O 1
ATOM 771 N N . ILE A 1 94 ? 19.760 4.574 -15.795 1.00 80.62 94 ILE A N 1
ATOM 772 C CA . ILE A 1 94 ? 18.768 3.568 -15.396 1.00 80.62 94 ILE A CA 1
ATOM 773 C C . ILE A 1 94 ? 17.434 4.241 -15.058 1.00 80.62 94 ILE A C 1
ATOM 775 O O . ILE A 1 94 ? 16.392 3.726 -15.438 1.00 80.62 94 ILE A O 1
ATOM 779 N N . GLY A 1 95 ? 17.457 5.417 -14.425 1.00 81.06 95 GLY A N 1
ATOM 780 C CA . GLY A 1 95 ? 16.251 6.185 -14.118 1.00 81.06 95 GLY A CA 1
ATOM 781 C C . GLY A 1 95 ? 15.494 6.633 -15.369 1.00 81.06 95 GLY A C 1
ATOM 782 O O . GLY A 1 95 ? 14.282 6.482 -15.426 1.00 81.06 95 GLY A O 1
ATOM 783 N N . SER A 1 96 ? 16.192 7.118 -16.401 1.00 79.19 96 SER A N 1
ATOM 784 C CA . SER A 1 96 ? 15.551 7.476 -17.675 1.00 79.19 96 SER A CA 1
ATOM 785 C C . SER A 1 96 ? 14.965 6.259 -18.385 1.00 79.19 96 SER A C 1
ATOM 787 O O . SER A 1 96 ? 13.846 6.329 -18.869 1.00 79.19 96 SER A O 1
ATOM 789 N N . ILE A 1 97 ? 15.701 5.145 -18.414 1.00 81.00 97 ILE A N 1
ATOM 790 C CA . ILE A 1 97 ? 15.229 3.888 -19.012 1.00 81.00 97 ILE A CA 1
ATOM 791 C C . ILE A 1 97 ? 13.979 3.393 -18.274 1.00 81.00 97 ILE A C 1
ATOM 793 O O . ILE A 1 97 ? 12.986 3.049 -18.903 1.00 81.00 97 ILE A O 1
ATOM 797 N N . TYR A 1 98 ? 14.014 3.402 -16.941 1.00 80.69 98 TYR A N 1
ATOM 798 C CA . TYR A 1 98 ? 12.897 3.006 -16.090 1.00 80.69 98 TYR A CA 1
ATOM 799 C C . TYR A 1 98 ? 11.653 3.859 -16.352 1.00 80.69 98 TYR A C 1
ATOM 801 O O . TYR A 1 98 ? 10.571 3.306 -16.518 1.00 80.69 98 TYR A O 1
ATOM 809 N N . SER A 1 99 ? 11.808 5.183 -16.462 1.00 79.62 99 SER A N 1
ATOM 810 C CA . SER A 1 99 ? 10.703 6.080 -16.815 1.00 79.62 99 SER A CA 1
ATOM 811 C C . SER A 1 99 ? 10.123 5.789 -18.201 1.00 79.62 99 SER A C 1
ATOM 813 O O . SER A 1 99 ? 8.916 5.825 -18.365 1.00 79.62 99 SER A O 1
ATOM 815 N N . THR A 1 100 ? 10.950 5.460 -19.197 1.00 80.19 100 THR A N 1
ATOM 816 C CA . THR A 1 100 ? 10.455 5.128 -20.545 1.00 80.19 100 THR A CA 1
ATOM 817 C C . THR A 1 100 ? 9.741 3.775 -20.599 1.00 80.19 100 THR A C 1
ATOM 819 O O . THR A 1 100 ? 8.820 3.604 -21.388 1.00 80.19 100 THR A O 1
ATOM 822 N N . ILE A 1 101 ? 10.169 2.800 -19.791 1.00 82.62 101 ILE A N 1
ATOM 823 C CA . ILE A 1 101 ? 9.568 1.456 -19.765 1.00 82.62 101 ILE A CA 1
ATOM 824 C C . ILE A 1 101 ? 8.234 1.448 -19.010 1.00 82.62 101 ILE A C 1
ATOM 826 O O . ILE A 1 101 ? 7.388 0.595 -19.271 1.00 82.62 101 ILE A O 1
ATOM 830 N N . ILE A 1 102 ? 8.054 2.352 -18.049 1.00 81.25 102 ILE A N 1
ATOM 831 C CA . ILE A 1 102 ? 6.905 2.323 -17.149 1.00 81.25 102 ILE A CA 1
ATOM 832 C C . ILE A 1 102 ? 5.807 3.263 -17.610 1.00 81.25 102 ILE A C 1
ATOM 834 O O . ILE A 1 102 ? 6.026 4.452 -17.825 1.00 81.25 102 ILE A O 1
ATOM 838 N N . ASP A 1 103 ? 4.587 2.734 -17.614 1.00 76.81 103 ASP A N 1
ATOM 839 C CA . ASP A 1 103 ? 3.382 3.535 -17.750 1.00 76.81 103 ASP A CA 1
ATOM 840 C C . ASP A 1 103 ? 3.252 4.500 -16.565 1.00 76.81 103 ASP A C 1
ATOM 842 O O . ASP A 1 103 ? 3.006 4.122 -15.412 1.00 76.81 103 ASP A O 1
ATOM 846 N N . HIS A 1 104 ? 3.425 5.787 -16.848 1.00 76.19 104 HIS A N 1
ATOM 847 C CA . HIS A 1 104 ? 3.224 6.839 -15.866 1.00 76.19 104 HIS A CA 1
ATOM 848 C C . HIS A 1 104 ? 1.725 7.058 -15.628 1.00 76.19 104 HIS A C 1
ATOM 850 O O . HIS A 1 104 ? 1.041 7.750 -16.380 1.00 76.19 104 HIS A O 1
ATOM 856 N N . HIS A 1 105 ? 1.208 6.477 -14.547 1.00 76.19 105 HIS A N 1
ATOM 857 C CA . HIS A 1 105 ? -0.143 6.758 -14.069 1.00 76.19 105 HIS A CA 1
ATOM 858 C C . HIS A 1 105 ? -0.254 8.165 -13.456 1.00 76.19 105 HIS A C 1
ATOM 860 O O . HIS A 1 105 ? 0.733 8.687 -12.925 1.00 76.19 105 HIS A O 1
ATOM 866 N N . PRO A 1 106 ? -1.451 8.784 -13.486 1.00 81.06 106 PRO A N 1
ATOM 867 C CA . PRO A 1 106 ? -1.663 10.084 -12.866 1.00 81.06 106 PRO A CA 1
ATOM 868 C C . PRO A 1 106 ? -1.321 10.041 -11.375 1.00 81.06 106 PRO A C 1
ATOM 870 O O . PRO A 1 106 ? -1.613 9.069 -10.672 1.00 81.06 106 PRO A O 1
ATOM 873 N N . SER A 1 107 ? -0.703 11.120 -10.893 1.00 84.25 107 SER A N 1
ATOM 874 C CA . SER A 1 107 ? -0.360 11.258 -9.480 1.00 84.25 107 SER A CA 1
ATOM 875 C C . SER A 1 107 ? -1.620 11.212 -8.618 1.00 84.25 107 SER A C 1
ATOM 877 O O . SER A 1 107 ? -2.605 11.901 -8.885 1.00 84.25 107 SER A O 1
ATOM 879 N N . VAL A 1 108 ? -1.582 10.400 -7.565 1.00 90.56 108 VAL A N 1
ATOM 880 C CA . VAL A 1 108 ? -2.684 10.246 -6.612 1.00 90.56 108 VAL A CA 1
ATOM 881 C C . VAL A 1 108 ? -2.513 11.207 -5.438 1.00 90.56 108 VAL A C 1
ATOM 883 O O . VAL A 1 108 ? -1.424 11.333 -4.866 1.00 90.56 108 VAL A O 1
ATOM 886 N N . THR A 1 109 ? -3.605 11.854 -5.034 1.00 90.75 109 THR A N 1
ATOM 887 C CA . THR A 1 109 ? -3.615 12.882 -3.977 1.00 90.75 109 THR A CA 1
ATOM 888 C C . THR A 1 109 ? -3.197 12.337 -2.608 1.00 90.75 109 THR A C 1
ATOM 890 O O . THR A 1 109 ? -2.486 13.002 -1.859 1.00 90.75 109 THR A O 1
ATOM 893 N N . TRP A 1 110 ? -3.548 11.086 -2.304 1.00 93.31 110 TRP A N 1
ATOM 894 C CA . TRP A 1 110 ? -3.226 10.426 -1.035 1.00 93.31 110 TRP A CA 1
ATOM 895 C C . TRP A 1 110 ? -1.768 9.956 -0.919 1.00 93.31 110 TRP A C 1
ATOM 897 O O . TRP A 1 110 ? -1.362 9.492 0.151 1.00 93.31 110 TRP A O 1
ATOM 907 N N . SER A 1 111 ? -0.958 10.054 -1.983 1.00 93.38 111 SER A N 1
ATOM 908 C CA . SER A 1 111 ? 0.424 9.543 -1.998 1.00 93.38 111 SER A CA 1
ATOM 909 C C . SER A 1 111 ? 1.269 10.114 -0.857 1.00 93.38 111 SER A C 1
ATOM 911 O O . SER A 1 111 ? 1.968 9.361 -0.181 1.00 93.38 111 SER A O 1
ATOM 913 N N . GLY A 1 112 ? 1.137 11.412 -0.575 1.00 91.81 112 GLY A N 1
ATOM 914 C CA . GLY A 1 112 ? 1.826 12.085 0.525 1.00 91.81 112 GLY A CA 1
ATOM 915 C C . GLY A 1 112 ? 1.373 11.629 1.916 1.00 91.81 112 GLY A C 1
ATOM 916 O O . GLY A 1 112 ? 2.172 11.643 2.845 1.00 91.81 112 GLY A O 1
ATOM 917 N N . VAL A 1 113 ? 0.127 11.171 2.071 1.00 93.62 113 VAL A N 1
ATOM 918 C CA . VAL A 1 113 ? -0.400 10.644 3.345 1.00 93.62 113 VAL A CA 1
ATOM 919 C C . VAL A 1 113 ? 0.163 9.250 3.632 1.00 93.62 113 VAL A C 1
ATOM 921 O O . VAL A 1 113 ? 0.469 8.913 4.776 1.00 93.62 113 VAL A O 1
ATOM 924 N N . VAL A 1 114 ? 0.340 8.434 2.593 1.00 95.69 114 VAL A N 1
ATOM 925 C CA . VAL A 1 114 ? 0.850 7.063 2.724 1.00 95.69 114 VAL A CA 1
ATOM 926 C C . VAL A 1 114 ? 2.378 7.034 2.777 1.00 95.69 114 VAL A C 1
ATOM 928 O O . VAL A 1 114 ? 2.958 6.391 3.652 1.00 95.69 114 VAL A O 1
ATOM 931 N N . TRP A 1 115 ? 3.041 7.748 1.869 1.00 94.44 115 TRP A N 1
ATOM 932 C CA . TRP A 1 115 ? 4.466 7.584 1.571 1.00 94.44 115 TRP A CA 1
ATOM 933 C C . TRP A 1 115 ? 5.361 8.732 2.070 1.00 94.44 115 TRP A C 1
ATOM 935 O O . TRP A 1 115 ? 6.506 8.834 1.635 1.00 94.44 115 TRP A O 1
ATOM 945 N N . TYR A 1 116 ? 4.904 9.562 3.019 1.00 91.25 116 TYR A N 1
ATOM 946 C CA . TYR A 1 116 ? 5.733 10.616 3.636 1.00 91.25 116 TYR A CA 1
ATOM 947 C C . TYR A 1 116 ? 7.045 10.082 4.241 1.00 91.25 116 TYR A C 1
ATOM 949 O O . TYR A 1 116 ? 7.158 8.917 4.628 1.00 91.25 116 TYR A O 1
ATOM 957 N N . SER A 1 117 ? 8.058 10.934 4.382 1.00 88.06 117 SER A N 1
ATOM 958 C CA . SER A 1 117 ? 9.368 10.537 4.911 1.00 88.06 117 SER A CA 1
ATOM 959 C C . SER A 1 117 ? 9.354 10.229 6.421 1.00 88.06 117 SER A C 1
ATOM 961 O O . SER A 1 117 ? 8.757 10.929 7.239 1.00 88.06 117 SER A O 1
ATOM 963 N N . GLY A 1 118 ? 10.061 9.163 6.817 1.00 84.00 118 GLY A N 1
ATOM 964 C CA . GLY A 1 118 ? 10.256 8.798 8.227 1.00 84.00 118 GLY A CA 1
ATOM 965 C C . GLY A 1 118 ? 9.013 8.275 8.958 1.00 84.00 118 GLY A C 1
ATOM 966 O O . GLY A 1 118 ? 8.843 8.580 10.132 1.00 84.00 118 GLY A O 1
ATOM 967 N N . GLY A 1 119 ? 8.151 7.533 8.260 1.00 87.94 119 GLY A N 1
ATOM 968 C CA . GLY A 1 119 ? 7.133 6.661 8.862 1.00 87.94 119 GLY A CA 1
ATOM 969 C C . GLY A 1 119 ? 7.512 5.181 8.737 1.00 87.94 119 GLY A C 1
ATOM 970 O O . GLY A 1 119 ? 8.342 4.826 7.895 1.00 87.94 119 GLY A O 1
ATOM 971 N N . ILE A 1 120 ? 6.869 4.320 9.527 1.00 93.75 120 ILE A N 1
ATOM 972 C CA . ILE A 1 120 ? 7.201 2.891 9.644 1.00 93.75 120 ILE A CA 1
ATOM 973 C C . ILE A 1 120 ? 6.798 2.120 8.369 1.00 93.75 120 ILE A C 1
ATOM 975 O O . ILE A 1 120 ? 5.603 2.056 8.063 1.00 93.75 120 ILE A O 1
ATOM 979 N N . PRO A 1 121 ? 7.734 1.455 7.653 1.00 95.62 121 PRO A N 1
ATOM 980 C CA . PRO A 1 121 ? 7.456 0.818 6.359 1.00 95.62 121 PRO A CA 1
ATOM 981 C C . PRO A 1 121 ? 6.265 -0.151 6.355 1.00 95.62 121 PRO A C 1
ATOM 983 O O . PRO A 1 121 ? 5.377 -0.036 5.513 1.00 95.62 121 PRO A O 1
ATOM 986 N N . LYS A 1 122 ? 6.184 -1.058 7.339 1.00 96.94 122 LYS A N 1
ATOM 987 C CA . LYS A 1 122 ? 5.065 -2.013 7.453 1.00 96.94 122 LYS A CA 1
ATOM 988 C C . LYS A 1 122 ? 3.705 -1.336 7.680 1.00 96.94 122 LYS A C 1
ATOM 990 O O . LYS A 1 122 ? 2.691 -1.842 7.209 1.00 96.94 122 LYS A O 1
ATOM 995 N N . HIS A 1 123 ? 3.670 -0.191 8.367 1.00 97.56 123 HIS A N 1
ATOM 996 C CA . HIS A 1 123 ? 2.427 0.554 8.586 1.00 97.56 123 HIS A CA 1
ATOM 997 C C . HIS A 1 123 ? 1.997 1.270 7.304 1.00 97.56 123 HIS A C 1
ATOM 999 O O . HIS A 1 123 ? 0.820 1.222 6.953 1.00 97.56 123 HIS A O 1
ATOM 1005 N N . LYS A 1 124 ? 2.945 1.862 6.565 1.00 97.44 124 LYS A N 1
ATOM 1006 C CA . LYS A 1 124 ? 2.682 2.483 5.258 1.00 97.44 124 LYS A CA 1
ATOM 1007 C C . LYS A 1 124 ? 2.123 1.483 4.257 1.00 97.44 124 LYS A C 1
ATOM 1009 O O . LYS A 1 124 ? 1.106 1.755 3.632 1.00 97.44 124 LYS A O 1
ATOM 1014 N N . PHE A 1 125 ? 2.754 0.313 4.154 1.00 97.88 125 PHE A N 1
ATOM 1015 C CA . PHE A 1 125 ? 2.318 -0.741 3.244 1.00 97.88 125 PHE A CA 1
ATOM 1016 C C . PHE A 1 125 ? 0.884 -1.196 3.537 1.00 97.88 125 PHE A C 1
ATOM 1018 O O . PHE A 1 125 ? 0.054 -1.269 2.637 1.00 97.88 125 PHE A O 1
ATOM 1025 N N . LEU A 1 126 ? 0.557 -1.442 4.805 1.00 98.31 126 LEU A N 1
ATOM 1026 C CA . LEU A 1 126 ? -0.803 -1.822 5.174 1.00 98.31 126 LEU A CA 1
ATOM 1027 C C . LEU A 1 126 ? -1.807 -0.681 4.948 1.00 98.31 126 LEU A C 1
ATOM 1029 O O . LEU A 1 126 ? -2.903 -0.909 4.448 1.00 98.31 126 LEU A O 1
ATOM 1033 N N . THR A 1 127 ? -1.428 0.552 5.282 1.00 97.81 127 THR A N 1
ATOM 1034 C CA . THR A 1 127 ? -2.258 1.739 5.039 1.00 97.81 127 THR A CA 1
ATOM 1035 C C . THR A 1 127 ? -2.572 1.891 3.553 1.00 97.81 127 THR A C 1
ATOM 1037 O O . THR A 1 127 ? -3.719 2.132 3.193 1.00 97.81 127 THR A O 1
ATOM 1040 N N . TRP A 1 128 ? -1.582 1.689 2.682 1.00 97.75 128 TRP A N 1
ATOM 1041 C CA . TRP A 1 128 ? -1.764 1.674 1.232 1.00 97.75 128 TRP A CA 1
ATOM 1042 C C . TRP A 1 128 ? -2.809 0.640 0.792 1.00 97.75 128 TRP A C 1
ATOM 1044 O O . TRP A 1 128 ? -3.696 0.963 0.003 1.00 97.75 128 TRP A O 1
ATOM 1054 N N . LEU A 1 129 ? -2.773 -0.576 1.346 1.00 97.94 129 LEU A N 1
ATOM 1055 C CA . LEU A 1 129 ? -3.788 -1.594 1.056 1.00 97.94 129 LEU A CA 1
ATOM 1056 C C . LEU A 1 129 ? -5.194 -1.161 1.495 1.00 97.94 129 LEU A C 1
ATOM 1058 O O . LEU A 1 129 ? -6.154 -1.409 0.767 1.00 97.94 129 LEU A O 1
ATOM 1062 N N . PHE A 1 130 ? -5.329 -0.480 2.635 1.00 97.44 130 PHE A N 1
ATOM 1063 C CA . PHE A 1 130 ? -6.615 0.066 3.083 1.00 97.44 130 PHE A CA 1
ATOM 1064 C C . PHE A 1 130 ? -7.114 1.229 2.218 1.00 97.44 130 PHE A C 1
ATOM 1066 O O . PHE A 1 130 ? -8.303 1.275 1.892 1.00 97.44 130 PHE A O 1
ATOM 1073 N N . VAL A 1 131 ? -6.212 2.112 1.774 1.00 96.69 131 VAL A N 1
ATOM 1074 C CA . VAL A 1 131 ? -6.521 3.174 0.802 1.00 96.69 131 VAL A CA 1
ATOM 1075 C C . VAL A 1 131 ? -7.078 2.578 -0.487 1.00 96.69 131 VAL A C 1
ATOM 1077 O O . VAL A 1 131 ? -8.083 3.063 -0.999 1.00 96.69 131 VAL A O 1
ATOM 1080 N N . LEU A 1 132 ? -6.494 1.478 -0.964 1.00 95.25 132 LEU A N 1
ATOM 1081 C CA . LEU A 1 132 ? -6.977 0.764 -2.146 1.00 95.25 132 LEU A CA 1
ATOM 1082 C C . LEU A 1 132 ? -8.174 -0.165 -1.876 1.00 95.25 132 LEU A C 1
ATOM 1084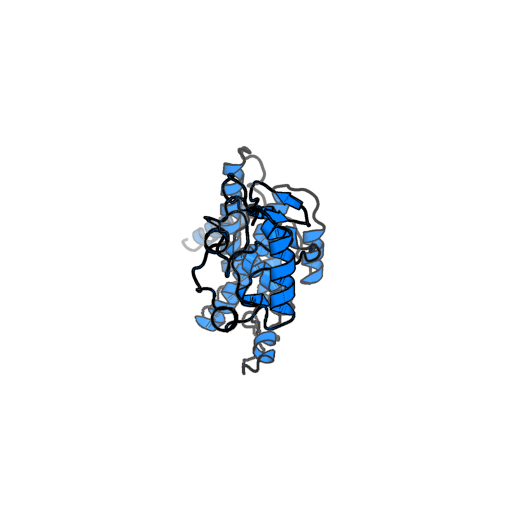 O O . LEU A 1 132 ? -8.673 -0.789 -2.812 1.00 95.25 132 LEU A O 1
ATOM 1088 N N . ASN A 1 133 ? -8.624 -0.285 -0.623 1.00 95.81 133 ASN A N 1
ATOM 1089 C CA . ASN A 1 133 ? -9.654 -1.227 -0.180 1.00 95.81 133 ASN A CA 1
ATOM 1090 C C . ASN A 1 133 ? -9.365 -2.695 -0.581 1.00 95.81 133 ASN A C 1
ATOM 1092 O O . ASN A 1 133 ? -10.237 -3.409 -1.082 1.00 95.81 133 ASN A O 1
ATOM 1096 N N . ARG A 1 134 ? -8.108 -3.128 -0.398 1.00 96.25 134 ARG A N 1
ATOM 1097 C CA . ARG A 1 134 ? -7.584 -4.451 -0.803 1.00 96.25 134 ARG A CA 1
ATOM 1098 C C . ARG A 1 134 ? -7.254 -5.386 0.366 1.00 96.25 134 ARG A C 1
ATOM 1100 O O . ARG A 1 134 ? -6.700 -6.460 0.145 1.00 96.25 134 ARG A O 1
ATOM 1107 N N . CYS A 1 135 ? -7.565 -5.004 1.602 1.00 97.00 135 CYS A N 1
ATOM 1108 C CA . CYS A 1 135 ? -7.391 -5.886 2.758 1.00 97.00 135 CYS A CA 1
ATOM 1109 C C . CYS A 1 135 ? -8.477 -6.986 2.788 1.00 97.00 135 CYS A C 1
ATOM 1111 O O . CYS A 1 135 ? -9.619 -6.709 2.428 1.00 97.00 135 CYS A O 1
ATOM 1113 N N . PRO A 1 136 ? -8.164 -8.216 3.245 1.00 96.69 136 PRO A N 1
ATOM 1114 C CA . PRO A 1 136 ? -9.116 -9.329 3.329 1.00 96.69 136 PRO A CA 1
ATOM 1115 C C . PRO A 1 136 ? -10.059 -9.207 4.545 1.00 96.69 136 PRO A C 1
ATOM 1117 O O . PRO A 1 136 ? -9.991 -9.980 5.509 1.00 96.69 136 PRO A O 1
ATOM 1120 N N . THR A 1 137 ? -10.930 -8.201 4.524 1.00 97.31 137 THR A N 1
ATOM 1121 C CA . THR A 1 137 ? -12.072 -8.063 5.444 1.00 97.31 137 THR A CA 1
ATOM 1122 C C . THR A 1 137 ? -13.137 -9.135 5.162 1.00 97.31 137 THR A C 1
ATOM 1124 O O . THR A 1 137 ? -13.086 -9.797 4.119 1.00 97.31 137 THR A O 1
ATOM 1127 N N . ARG A 1 138 ? -14.071 -9.397 6.094 1.00 97.31 138 ARG A N 1
ATOM 1128 C CA . ARG A 1 138 ? -15.082 -10.467 5.911 1.00 97.31 138 ARG A CA 1
ATOM 1129 C C . ARG A 1 138 ? -15.916 -10.260 4.649 1.00 97.31 138 ARG A C 1
ATOM 1131 O O . ARG A 1 138 ? -16.132 -11.233 3.933 1.00 97.31 138 ARG A O 1
ATOM 1138 N N . ASP A 1 139 ? -16.334 -9.034 4.339 1.00 97.31 139 ASP A N 1
ATOM 1139 C CA . ASP A 1 139 ? -17.038 -8.710 3.090 1.00 97.31 139 ASP A CA 1
ATOM 1140 C C . ASP A 1 139 ? -16.238 -9.127 1.840 1.00 97.31 139 ASP A C 1
ATOM 1142 O O . ASP A 1 139 ? -16.779 -9.791 0.953 1.00 97.31 139 ASP A O 1
ATOM 1146 N N . LYS A 1 140 ? -14.929 -8.837 1.800 1.00 96.88 140 LYS A N 1
ATOM 1147 C CA . LYS A 1 140 ? -14.040 -9.237 0.698 1.00 96.88 140 LYS A CA 1
ATOM 1148 C C . LYS A 1 140 ? -13.864 -10.746 0.622 1.00 96.88 140 LYS A C 1
ATOM 1150 O O . LYS A 1 140 ? -14.030 -11.317 -0.452 1.00 96.88 140 LYS A O 1
ATOM 1155 N N . MET A 1 141 ? -13.597 -11.408 1.746 1.00 96.75 141 MET A N 1
ATOM 1156 C CA . MET A 1 141 ? -13.466 -12.868 1.775 1.00 96.75 141 MET A CA 1
ATOM 1157 C C . MET A 1 141 ? -14.740 -13.565 1.280 1.00 96.75 141 MET A C 1
ATOM 1159 O O . MET A 1 141 ? -14.654 -14.485 0.469 1.00 96.75 141 MET A O 1
ATOM 1163 N N . ARG A 1 142 ? -15.924 -13.086 1.678 1.00 96.62 142 ARG A N 1
ATOM 1164 C CA . ARG A 1 142 ? -17.204 -13.614 1.178 1.00 96.62 142 ARG A CA 1
ATOM 1165 C C . ARG A 1 142 ? -17.381 -13.371 -0.317 1.00 96.62 142 ARG A C 1
ATOM 1167 O O . ARG A 1 142 ? -17.847 -14.265 -1.014 1.00 96.62 142 ARG A O 1
ATOM 1174 N N . SER A 1 143 ? -16.960 -12.210 -0.826 1.00 96.31 143 SER A N 1
ATOM 1175 C CA . SER A 1 143 ? -16.986 -11.924 -2.269 1.00 96.31 143 SER A CA 1
ATOM 1176 C C . SER A 1 143 ? -16.100 -12.872 -3.091 1.00 96.31 143 SER A C 1
ATOM 1178 O O . SER A 1 143 ? -16.387 -13.115 -4.257 1.00 96.31 143 SER A O 1
ATOM 1180 N N . TRP A 1 144 ? -15.069 -13.465 -2.478 1.00 96.81 144 TRP A N 1
ATOM 1181 C CA . TRP A 1 144 ? -14.235 -14.513 -3.081 1.00 96.81 144 TRP A CA 1
ATOM 1182 C C . TRP A 1 144 ? -14.821 -15.928 -2.946 1.00 96.81 144 TRP A C 1
ATOM 1184 O O . TRP A 1 144 ? -14.163 -16.897 -3.310 1.00 96.81 144 TRP A O 1
ATOM 1194 N N . GLY A 1 145 ? -16.035 -16.070 -2.406 1.00 96.00 145 GLY A N 1
ATOM 1195 C CA . GLY A 1 145 ? -16.707 -17.358 -2.219 1.00 96.00 145 GLY A CA 1
ATOM 1196 C C . GLY A 1 145 ? -16.339 -18.099 -0.930 1.00 96.00 145 GLY A C 1
ATOM 1197 O O . GLY A 1 145 ? -16.781 -19.232 -0.737 1.00 96.00 145 GLY A O 1
ATOM 1198 N N . LEU A 1 146 ? -15.564 -17.488 -0.024 1.00 96.44 146 LEU A N 1
ATOM 1199 C CA . LEU A 1 146 ? -15.242 -18.100 1.268 1.00 96.44 146 LEU A CA 1
ATOM 1200 C C . LEU A 1 146 ? -16.463 -18.067 2.197 1.00 96.44 146 LEU A C 1
ATOM 1202 O O . LEU A 1 146 ? -17.064 -17.015 2.430 1.00 96.44 146 LEU A O 1
ATOM 1206 N N . GLN A 1 147 ? -16.786 -19.220 2.784 1.00 95.69 147 GLN A N 1
ATOM 1207 C CA . GLN A 1 147 ? -17.842 -19.356 3.787 1.00 95.69 147 GLN A CA 1
ATOM 1208 C C . GLN A 1 147 ? -17.317 -18.897 5.150 1.00 95.69 147 GLN A C 1
ATOM 1210 O O . GLN A 1 147 ? -16.764 -19.677 5.923 1.00 95.69 147 GLN A O 1
ATOM 1215 N N . VAL A 1 148 ? -17.439 -17.599 5.419 1.00 95.69 148 VAL A N 1
ATOM 1216 C CA . VAL A 1 148 ? -17.023 -16.982 6.682 1.00 95.69 148 VAL A CA 1
ATOM 1217 C C . VAL A 1 148 ? -18.166 -16.201 7.315 1.00 95.69 148 VAL A C 1
ATOM 1219 O O . VAL A 1 148 ? -18.954 -15.571 6.605 1.00 95.69 148 VAL A O 1
ATOM 1222 N N . ASP A 1 149 ? -18.219 -16.210 8.649 1.00 95.94 149 ASP A N 1
ATOM 1223 C CA . ASP A 1 149 ? -19.125 -15.356 9.423 1.00 95.94 149 ASP A CA 1
ATOM 1224 C C . ASP A 1 149 ? -18.908 -13.882 9.026 1.00 95.94 149 ASP A C 1
ATOM 1226 O O . ASP A 1 149 ? -17.760 -13.414 9.056 1.00 95.94 149 ASP A O 1
ATOM 1230 N N . PRO A 1 150 ? -19.958 -13.155 8.597 1.00 96.81 150 PRO A N 1
ATOM 1231 C CA . PRO A 1 150 ? -19.824 -11.758 8.219 1.00 96.81 150 PRO A CA 1
ATOM 1232 C C . PRO A 1 150 ? -19.523 -10.825 9.389 1.00 96.81 150 PRO A C 1
ATOM 1234 O O . PRO A 1 150 ? -19.065 -9.713 9.131 1.00 96.81 150 PRO A O 1
ATOM 1237 N N . LEU A 1 151 ? -19.769 -11.232 10.636 1.00 97.88 151 LEU A N 1
ATOM 1238 C CA . LEU A 1 151 ? -19.623 -10.360 11.793 1.00 97.88 151 LEU A CA 1
ATOM 1239 C C . LEU A 1 151 ? -18.171 -9.904 12.004 1.00 97.88 151 LEU A C 1
ATOM 1241 O O . LEU A 1 151 ? -17.198 -10.645 11.830 1.00 97.88 151 LEU A O 1
ATOM 1245 N N . CYS A 1 152 ? -18.039 -8.643 12.406 1.00 97.81 152 CYS A N 1
ATOM 1246 C CA . CYS A 1 152 ? -16.783 -8.016 12.781 1.00 97.81 152 CYS A CA 1
ATOM 1247 C C . CYS A 1 152 ? -16.166 -8.711 13.992 1.00 97.81 152 CYS A C 1
ATOM 1249 O O . CYS A 1 152 ? -16.777 -8.796 15.053 1.00 97.81 152 CYS A O 1
ATOM 1251 N N . LEU A 1 153 ? -14.907 -9.129 13.870 1.00 96.69 153 LEU A N 1
ATOM 1252 C CA . LEU A 1 153 ? -14.194 -9.817 14.951 1.00 96.69 153 LEU A CA 1
ATOM 1253 C C . LEU A 1 153 ? -13.881 -8.917 16.159 1.00 96.69 153 LEU A C 1
ATOM 1255 O O . LEU A 1 153 ? -13.487 -9.410 17.218 1.00 96.69 153 LEU A O 1
ATOM 1259 N N . LEU A 1 154 ? -14.010 -7.595 16.009 1.00 97.69 154 LEU A N 1
ATOM 1260 C CA . LEU A 1 154 ? -13.710 -6.642 17.076 1.00 97.69 154 LEU A CA 1
ATOM 1261 C C . LEU A 1 154 ? -14.911 -6.365 17.989 1.00 97.69 154 LEU A C 1
ATOM 1263 O O . LEU A 1 154 ? -14.744 -6.385 19.209 1.00 97.69 154 LEU A O 1
ATOM 1267 N N . CYS A 1 155 ? -16.100 -6.137 17.424 1.00 96.38 155 CYS A N 1
ATOM 1268 C CA . CYS A 1 155 ? -17.318 -5.834 18.191 1.00 96.38 155 CYS A CA 1
ATOM 1269 C C . CYS A 1 155 ? -18.376 -6.945 18.168 1.00 96.38 155 CYS A C 1
ATOM 1271 O O . CYS A 1 155 ? -19.285 -6.915 18.990 1.00 96.38 155 CYS A O 1
ATOM 1273 N N . ALA A 1 156 ? -18.305 -7.885 17.220 1.00 95.81 156 ALA A N 1
ATOM 1274 C CA . ALA A 1 156 ? -19.317 -8.917 16.984 1.00 95.81 156 ALA A CA 1
ATOM 1275 C C . ALA A 1 156 ? -20.757 -8.384 16.794 1.00 95.81 156 ALA A C 1
ATOM 1277 O O . ALA A 1 156 ? -21.713 -9.132 16.963 1.00 95.81 156 ALA A O 1
ATOM 1278 N N . SER A 1 157 ? -20.932 -7.098 16.456 1.00 96.12 157 SER A N 1
ATOM 1279 C CA . SER A 1 157 ? -22.256 -6.445 16.405 1.00 96.12 157 SER A CA 1
ATOM 1280 C C . SER A 1 157 ? -22.748 -6.105 14.994 1.00 96.12 157 SER A C 1
ATOM 1282 O O . SER A 1 157 ? -23.940 -5.894 14.804 1.00 96.12 157 SER A O 1
ATOM 1284 N N . ALA A 1 158 ? -21.856 -6.015 14.006 1.00 97.69 158 ALA A N 1
ATOM 1285 C CA . ALA A 1 158 ? -22.201 -5.676 12.625 1.00 97.69 158 ALA A CA 1
ATOM 1286 C C . ALA A 1 158 ? -21.239 -6.351 11.638 1.00 97.69 158 ALA A C 1
ATOM 1288 O O . ALA A 1 158 ? -20.213 -6.905 12.040 1.00 97.69 158 ALA A O 1
ATOM 1289 N N . ASN A 1 159 ? -21.573 -6.308 10.346 1.00 97.94 159 ASN A N 1
ATOM 1290 C CA . ASN A 1 159 ? -20.771 -6.931 9.296 1.00 97.94 159 ASN A CA 1
ATOM 1291 C C . ASN A 1 159 ? -19.412 -6.230 9.123 1.00 97.94 159 ASN A C 1
ATOM 1293 O O . ASN A 1 159 ? -19.331 -5.005 9.084 1.00 97.94 159 ASN A O 1
ATOM 1297 N N . GLU A 1 160 ? -18.337 -7.003 8.970 1.00 98.25 160 GLU A N 1
ATOM 1298 C CA . GLU A 1 160 ? -16.992 -6.465 8.768 1.00 98.25 160 GLU A CA 1
ATOM 1299 C C . GLU A 1 160 ? -16.800 -5.973 7.327 1.00 98.25 160 GLU A C 1
ATOM 1301 O O . GLU A 1 160 ? -16.596 -6.763 6.403 1.00 98.25 160 GLU A O 1
ATOM 1306 N N . THR A 1 161 ? -16.807 -4.655 7.162 1.00 97.94 161 THR A N 1
ATOM 1307 C CA . THR A 1 161 ? -16.289 -3.933 5.991 1.00 97.94 161 THR A CA 1
ATOM 1308 C C . THR A 1 161 ? -15.049 -3.134 6.398 1.00 97.94 161 THR A C 1
ATOM 1310 O O . THR A 1 161 ? -14.743 -3.033 7.588 1.00 97.94 161 THR A O 1
ATOM 1313 N N . ARG A 1 162 ? -14.323 -2.527 5.447 1.00 96.88 162 ARG A N 1
ATOM 1314 C CA . ARG A 1 162 ? -13.237 -1.582 5.780 1.00 96.88 162 ARG A CA 1
ATOM 1315 C C . ARG A 1 162 ? -13.731 -0.455 6.686 1.00 96.88 162 ARG A C 1
ATOM 1317 O O . ARG A 1 162 ? -13.089 -0.155 7.691 1.00 96.88 162 ARG A O 1
ATOM 1324 N N . ASP A 1 163 ? -14.834 0.171 6.295 1.00 96.38 163 ASP A N 1
ATOM 1325 C CA . ASP A 1 163 ? -15.335 1.377 6.949 1.00 96.38 163 ASP A CA 1
ATOM 1326 C C . ASP A 1 163 ? -15.900 1.026 8.330 1.00 96.38 163 ASP A C 1
ATOM 1328 O O . ASP A 1 163 ? -15.568 1.696 9.308 1.00 96.38 163 ASP A O 1
ATOM 1332 N N . HIS A 1 164 ? -16.579 -0.120 8.457 1.00 97.50 164 HIS A N 1
ATOM 1333 C CA . HIS A 1 164 ? -16.971 -0.634 9.762 1.00 97.50 164 HIS A CA 1
ATOM 1334 C C . HIS A 1 164 ? -15.757 -0.956 10.635 1.00 97.50 164 HIS A C 1
ATOM 1336 O O . HIS A 1 164 ? -15.639 -0.454 11.749 1.00 97.50 164 HIS A O 1
ATOM 1342 N N . LEU A 1 165 ? -14.821 -1.766 10.133 1.00 97.88 165 LEU A N 1
ATOM 1343 C CA . LEU A 1 165 ? -13.654 -2.213 10.892 1.00 97.88 165 LEU A CA 1
ATOM 1344 C C . LEU A 1 165 ? -12.836 -1.040 11.436 1.00 97.88 165 LEU A C 1
ATOM 1346 O O . LEU A 1 165 ? -12.347 -1.110 12.563 1.00 97.88 165 LEU A O 1
ATOM 1350 N N . LEU A 1 166 ? -12.656 0.010 10.635 1.00 96.81 166 LEU A N 1
ATOM 1351 C CA . LEU A 1 166 ? -11.814 1.136 11.005 1.00 96.81 166 LEU A CA 1
ATOM 1352 C C . LEU A 1 166 ? -12.579 2.255 11.712 1.00 96.81 166 LEU A C 1
ATOM 1354 O O . LEU A 1 166 ? -12.013 2.798 12.649 1.00 96.81 166 LEU A O 1
ATOM 1358 N N . PHE A 1 167 ? -13.810 2.596 11.327 1.00 95.00 167 PHE A N 1
ATOM 1359 C CA . PHE A 1 167 ? -14.470 3.825 11.792 1.00 95.00 167 PHE A CA 1
ATOM 1360 C C . PHE A 1 167 ? -15.788 3.599 12.536 1.00 95.00 167 PHE A C 1
ATOM 1362 O O . PHE A 1 167 ? -16.011 4.247 13.553 1.00 95.00 167 PHE A O 1
ATOM 1369 N N . GLU A 1 168 ? -16.637 2.668 12.103 1.00 96.25 168 GLU A N 1
ATOM 1370 C CA . GLU A 1 168 ? -17.964 2.488 12.727 1.00 96.25 168 GLU A CA 1
ATOM 1371 C C . GLU A 1 168 ? -17.945 1.490 13.899 1.00 96.25 168 GLU A C 1
ATOM 1373 O O . GLU A 1 168 ? -18.841 1.474 14.743 1.00 96.25 168 GLU A O 1
ATOM 1378 N N . CYS A 1 169 ? -16.935 0.622 13.963 1.00 97.56 169 CYS A N 1
ATOM 1379 C CA . CYS A 1 169 ? -16.775 -0.347 15.036 1.00 97.56 169 CYS A CA 1
ATOM 1380 C C . CYS A 1 169 ? -16.491 0.377 16.357 1.00 97.56 169 CYS A C 1
ATOM 1382 O O . CYS A 1 169 ? -15.489 1.082 16.475 1.00 97.56 169 CYS A O 1
ATOM 1384 N N . SER A 1 170 ? -17.318 0.136 17.379 1.00 97.25 170 SER A N 1
ATOM 1385 C CA . SER A 1 170 ? -17.187 0.754 18.708 1.00 97.25 170 SER A CA 1
ATOM 1386 C C . SER A 1 170 ? -15.794 0.577 19.323 1.00 97.25 170 SER A C 1
ATOM 1388 O O . SER A 1 170 ? -15.225 1.532 19.848 1.00 97.25 170 SER A O 1
ATOM 1390 N N . TYR A 1 171 ? -15.207 -0.617 19.183 1.00 98.00 171 TYR A N 1
ATOM 1391 C CA . TYR A 1 171 ? -13.847 -0.917 19.639 1.00 98.00 171 TYR A CA 1
ATOM 1392 C C . TYR A 1 171 ? -12.797 -0.028 18.951 1.00 98.00 171 TYR A C 1
ATOM 1394 O O . TYR A 1 171 ? -11.924 0.543 19.604 1.00 98.00 171 TYR A O 1
ATOM 1402 N N . SER A 1 172 ? -12.882 0.109 17.626 1.00 97.56 172 SER A N 1
ATOM 1403 C CA . SER A 1 172 ? -11.960 0.934 16.838 1.00 97.56 172 SER A CA 1
ATOM 1404 C C . SER A 1 172 ? -12.171 2.426 17.091 1.00 97.56 172 SER A C 1
ATOM 1406 O O . SER A 1 172 ? -11.200 3.173 17.217 1.00 97.56 172 SER A O 1
ATOM 1408 N N . TRP A 1 173 ? -13.426 2.860 17.226 1.00 96.94 173 TRP A N 1
ATOM 1409 C CA . TRP A 1 173 ? -13.783 4.256 17.466 1.00 96.94 173 TRP A CA 1
ATOM 1410 C C . TRP A 1 173 ? -13.258 4.778 18.806 1.00 96.94 173 TRP A C 1
ATOM 1412 O O . TRP A 1 173 ? -12.780 5.913 18.897 1.00 96.94 173 TRP A O 1
ATOM 1422 N N . GLU A 1 174 ? -13.267 3.942 19.846 1.00 97.00 174 GLU A N 1
ATOM 1423 C CA . GLU A 1 174 ? -12.673 4.283 21.140 1.00 97.00 174 GLU A CA 1
ATOM 1424 C C . GLU A 1 174 ? -11.162 4.552 21.014 1.00 97.00 174 GLU A C 1
ATOM 1426 O O . GLU A 1 174 ? -10.648 5.547 21.539 1.00 97.00 174 GLU A O 1
ATOM 1431 N N . ILE A 1 175 ? -10.455 3.713 20.246 1.00 97.31 175 ILE A N 1
ATOM 1432 C CA . ILE A 1 175 ? -9.024 3.884 19.966 1.00 97.31 175 ILE A CA 1
ATOM 1433 C C . ILE A 1 175 ? -8.792 5.189 19.196 1.00 97.31 175 ILE A C 1
ATOM 1435 O O . ILE A 1 175 ? -7.956 5.997 19.610 1.00 97.31 175 ILE A O 1
ATOM 1439 N N . TRP A 1 176 ? -9.550 5.439 18.125 1.00 95.88 176 TRP A N 1
ATOM 1440 C CA . TRP A 1 176 ? -9.443 6.674 17.342 1.00 95.88 176 TRP A CA 1
ATOM 1441 C C . TRP A 1 176 ? -9.677 7.922 18.175 1.00 95.88 176 TRP A C 1
ATOM 1443 O O . TRP A 1 176 ? -8.888 8.868 18.099 1.00 95.88 176 TRP A O 1
ATOM 1453 N N . THR A 1 177 ? -10.719 7.913 19.001 1.00 94.38 177 THR A N 1
ATOM 1454 C CA . THR A 1 177 ? -11.054 9.022 19.894 1.00 94.38 177 THR A CA 1
ATOM 1455 C C . THR A 1 177 ? -9.893 9.329 20.828 1.00 94.38 177 THR A C 1
ATOM 1457 O O . THR A 1 177 ? -9.532 10.494 21.012 1.00 94.38 177 THR A O 1
ATOM 1460 N N . ARG A 1 178 ? -9.257 8.301 21.403 1.00 93.94 178 ARG A N 1
ATOM 1461 C CA . ARG A 1 178 ? -8.143 8.517 22.325 1.00 93.94 178 ARG A CA 1
ATOM 1462 C C . ARG A 1 178 ? -6.867 8.969 21.618 1.00 93.94 178 ARG A C 1
ATOM 1464 O O . ARG A 1 178 ? -6.260 9.941 22.061 1.00 93.94 178 ARG A O 1
ATOM 1471 N N . ILE A 1 179 ? -6.477 8.313 20.526 1.00 93.19 179 ILE A N 1
ATOM 1472 C CA . ILE A 1 179 ? -5.245 8.641 19.794 1.00 93.19 179 ILE A CA 1
ATOM 1473 C C . ILE A 1 179 ? -5.325 10.028 19.146 1.00 93.19 179 ILE A C 1
ATOM 1475 O O . ILE A 1 179 ? -4.360 10.790 19.225 1.00 93.19 179 ILE A O 1
ATOM 1479 N N . SER A 1 180 ? -6.476 10.397 18.579 1.00 91.00 180 SER A N 1
ATOM 1480 C CA . SER A 1 180 ? -6.671 11.723 17.976 1.00 91.00 180 SER A CA 1
ATOM 1481 C C . SER A 1 180 ? -6.548 12.830 19.023 1.00 91.00 180 SER A C 1
ATOM 1483 O O . SER A 1 180 ? -5.818 13.796 18.804 1.00 91.00 180 SER A O 1
ATOM 1485 N N . ARG A 1 181 ? -7.147 12.643 20.211 1.00 89.00 181 ARG A N 1
ATOM 1486 C CA . ARG A 1 181 ? -6.999 13.575 21.343 1.00 89.00 181 ARG A CA 1
ATOM 1487 C C . ARG A 1 181 ? -5.544 13.739 21.775 1.00 89.00 181 ARG A C 1
ATOM 1489 O O . ARG A 1 181 ? -5.123 14.858 22.040 1.00 89.00 181 ARG A O 1
ATOM 1496 N N . CYS A 1 182 ? -4.761 12.659 21.803 1.00 86.19 182 CYS A N 1
ATOM 1497 C CA . CYS A 1 182 ? -3.330 12.741 22.105 1.00 86.19 182 CYS A CA 1
ATOM 1498 C C . CYS A 1 182 ? -2.522 13.507 21.042 1.00 86.19 182 CYS A C 1
ATOM 1500 O O . CYS A 1 182 ? -1.421 13.965 21.335 1.00 86.19 182 CYS A O 1
ATOM 1502 N N . CYS A 1 183 ? -3.060 13.659 19.831 1.00 85.44 183 CYS A N 1
ATOM 1503 C CA . CYS A 1 183 ? -2.482 14.479 18.768 1.00 85.44 183 CYS A CA 1
ATOM 1504 C C . CYS A 1 183 ? -3.086 15.894 18.707 1.00 85.44 183 CYS A C 1
ATOM 1506 O O . CYS A 1 183 ? -2.739 16.643 17.801 1.00 85.44 183 CYS A O 1
ATOM 1508 N N . SER A 1 184 ? -3.987 16.267 19.624 1.00 87.50 184 SER A N 1
ATOM 1509 C CA . SER A 1 184 ? -4.770 17.515 19.570 1.00 87.50 184 SER A CA 1
ATOM 1510 C C . SER A 1 184 ? -5.655 17.648 18.319 1.00 87.50 184 SER A C 1
ATOM 1512 O O . SER A 1 184 ? -5.896 18.750 17.833 1.00 87.50 184 SER A O 1
ATOM 1514 N N . HIS A 1 185 ? -6.164 16.523 17.808 1.00 87.12 185 HIS A N 1
ATOM 1515 C CA . HIS A 1 185 ? -7.085 16.451 16.672 1.00 87.12 185 HIS A CA 1
ATOM 1516 C C . HIS A 1 185 ? -8.382 15.722 17.053 1.00 87.12 185 HIS A C 1
ATOM 1518 O O . HIS A 1 185 ? -8.438 14.990 18.043 1.00 87.12 185 HIS A O 1
ATOM 1524 N N . GLN A 1 186 ? -9.431 15.902 16.250 1.00 87.44 186 GLN A N 1
ATOM 1525 C CA . GLN A 1 186 ? -10.668 15.124 16.356 1.00 87.44 186 GLN A CA 1
ATOM 1526 C C . GLN A 1 186 ? -10.707 14.059 15.252 1.00 87.44 186 GLN A C 1
ATOM 1528 O O . GLN A 1 186 ? -10.346 14.370 14.109 1.00 87.44 186 GLN A O 1
ATOM 1533 N N . PRO A 1 187 ? -11.120 12.818 15.567 1.00 86.12 187 PRO A N 1
ATOM 1534 C CA . PRO A 1 187 ? -11.318 11.803 14.541 1.00 86.12 187 PRO A CA 1
ATOM 1535 C C . PRO A 1 187 ? -12.480 12.220 13.629 1.00 86.12 187 PRO A C 1
ATOM 1537 O O . PRO A 1 187 ? -13.475 12.762 14.109 1.00 86.12 187 PRO A O 1
ATOM 1540 N N . GLN A 1 188 ? -12.352 11.978 12.325 1.00 89.44 188 GLN A N 1
ATOM 1541 C CA . GLN A 1 188 ? -13.474 12.145 11.394 1.00 89.44 188 GLN A CA 1
ATOM 1542 C C . GLN A 1 188 ? -14.343 10.881 11.407 1.00 89.44 188 GLN A C 1
ATOM 1544 O O . GLN A 1 188 ? -13.856 9.807 11.766 1.00 89.44 188 GLN A O 1
ATOM 1549 N N . GLY A 1 189 ? -15.620 11.008 11.043 1.00 84.19 189 GLY A N 1
ATOM 1550 C CA . GLY A 1 189 ? -16.595 9.917 11.151 1.00 84.19 189 GLY A CA 1
ATOM 1551 C C . GLY A 1 189 ? -16.408 8.819 10.107 1.00 84.19 189 GLY A C 1
ATOM 1552 O O . GLY A 1 189 ? -16.779 7.674 10.351 1.00 84.19 189 GLY A O 1
ATOM 1553 N N . THR A 1 190 ? -15.809 9.145 8.960 1.00 92.50 190 THR A N 1
ATOM 1554 C CA . THR A 1 190 ? -15.660 8.207 7.843 1.00 92.50 190 THR A CA 1
ATOM 1555 C C . THR A 1 190 ? -14.224 8.095 7.333 1.00 92.50 190 THR A C 1
ATOM 1557 O O . THR A 1 190 ? -13.368 8.963 7.554 1.00 92.50 190 THR A O 1
ATOM 1560 N N . TRP A 1 191 ? -13.961 7.015 6.587 1.00 92.62 191 TRP A N 1
ATOM 1561 C CA . TRP A 1 191 ? -12.688 6.807 5.894 1.00 92.62 191 TRP A CA 1
ATOM 1562 C C . TRP A 1 191 ? -12.375 7.957 4.925 1.00 92.62 191 TRP A C 1
ATOM 1564 O O . TRP A 1 191 ? -11.256 8.475 4.919 1.00 92.62 191 TRP A O 1
ATOM 1574 N N . THR A 1 192 ? -13.358 8.357 4.113 1.00 93.19 192 THR A N 1
ATOM 1575 C CA . THR A 1 192 ? -13.194 9.371 3.062 1.00 93.19 192 THR A CA 1
ATOM 1576 C C . THR A 1 192 ? -12.886 10.741 3.654 1.00 93.19 192 THR A C 1
ATOM 1578 O O . THR A 1 192 ? -11.861 11.322 3.305 1.00 93.19 192 THR A O 1
ATOM 1581 N N . GLU A 1 193 ? -13.683 11.201 4.623 1.00 93.94 193 GLU A N 1
ATOM 1582 C CA . GLU A 1 193 ? -13.454 12.482 5.308 1.00 93.94 193 GLU A CA 1
ATOM 1583 C C . GLU A 1 193 ? -12.087 12.508 5.998 1.00 93.94 193 GLU A C 1
ATOM 1585 O O . GLU A 1 193 ? -11.363 13.500 5.924 1.00 93.94 193 GLU A O 1
ATOM 1590 N N . THR A 1 194 ? -11.689 11.400 6.637 1.00 93.00 194 THR A N 1
ATOM 1591 C CA . THR A 1 194 ? -10.364 11.293 7.263 1.00 93.00 194 THR A CA 1
ATOM 1592 C C . THR A 1 194 ? -9.252 11.444 6.232 1.00 93.00 194 THR A C 1
ATOM 1594 O O . THR A 1 194 ? -8.288 12.172 6.466 1.00 93.00 194 THR A O 1
ATOM 1597 N N . LEU A 1 195 ? -9.354 10.760 5.091 1.00 93.81 195 LEU A N 1
ATOM 1598 C CA . LEU A 1 195 ? -8.316 10.806 4.068 1.00 93.81 195 LEU A CA 1
ATOM 1599 C C . LEU A 1 195 ? -8.224 12.195 3.422 1.00 93.81 195 LEU A C 1
ATOM 1601 O O . LEU A 1 195 ? -7.117 12.701 3.239 1.00 93.81 195 LEU A O 1
ATOM 1605 N N . GLU A 1 196 ? -9.360 12.828 3.131 1.00 94.19 196 GLU A N 1
ATOM 1606 C CA . GLU A 1 196 ? -9.434 14.200 2.616 1.00 94.19 196 GLU A CA 1
ATOM 1607 C C . GLU A 1 196 ? -8.858 15.210 3.612 1.00 94.19 196 GLU A C 1
ATOM 1609 O O . GLU A 1 196 ? -8.044 16.060 3.238 1.00 94.19 196 GLU A O 1
ATOM 1614 N N . TYR A 1 197 ? -9.192 15.065 4.897 1.00 93.12 197 TYR A N 1
ATOM 1615 C CA . TYR A 1 197 ? -8.619 15.864 5.973 1.00 93.12 197 TYR A CA 1
ATOM 1616 C C . TYR A 1 197 ? -7.093 15.732 6.023 1.00 93.12 197 TYR A C 1
ATOM 1618 O O . TYR A 1 197 ? -6.383 16.733 6.024 1.00 93.12 197 TYR A O 1
ATOM 1626 N N . LEU A 1 198 ? -6.563 14.506 5.993 1.00 92.62 198 LEU A N 1
ATOM 1627 C CA . LEU A 1 198 ? -5.116 14.272 6.006 1.00 92.62 198 LEU A CA 1
ATOM 1628 C C . LEU A 1 198 ? -4.415 14.817 4.751 1.00 92.62 198 LEU A C 1
ATOM 1630 O O . LEU A 1 198 ? -3.275 15.281 4.845 1.00 92.62 198 LEU A O 1
ATOM 1634 N N . CYS A 1 199 ? -5.080 14.783 3.593 1.00 92.06 199 CYS A N 1
ATOM 1635 C CA . CYS A 1 199 ? -4.561 15.355 2.349 1.00 92.06 199 CYS A CA 1
ATOM 1636 C C . CYS A 1 199 ? -4.542 16.890 2.377 1.00 92.06 199 CYS A C 1
ATOM 1638 O O . CYS A 1 199 ? -3.630 17.491 1.811 1.00 92.06 199 CYS A O 1
ATOM 1640 N N . SER A 1 200 ? -5.511 17.527 3.044 1.00 91.25 200 SER A N 1
ATOM 1641 C CA . SER A 1 200 ? -5.616 18.990 3.110 1.00 91.25 200 SER A CA 1
ATOM 1642 C C . SER A 1 200 ? -4.634 19.639 4.093 1.00 91.25 200 SER A C 1
ATOM 1644 O O . SER A 1 200 ? -4.395 20.846 4.004 1.00 91.25 200 SER A O 1
ATOM 1646 N N . LEU A 1 201 ? -4.009 18.854 4.983 1.00 87.00 201 LEU A N 1
ATOM 1647 C CA . LEU A 1 201 ? -3.021 19.335 5.953 1.00 87.00 201 LEU A CA 1
ATOM 1648 C C . LEU A 1 201 ? -1.866 20.084 5.275 1.00 87.00 201 LEU A C 1
ATOM 1650 O O . LEU A 1 201 ? -1.025 19.488 4.591 1.00 87.00 201 LEU A O 1
ATOM 1654 N N . GLN A 1 202 ? -1.769 21.380 5.555 1.00 77.81 202 GLN A N 1
ATOM 1655 C CA . GLN A 1 202 ? -0.679 22.238 5.098 1.00 77.81 202 GLN A CA 1
ATOM 1656 C C . GLN A 1 202 ? 0.510 22.209 6.076 1.00 77.81 202 GLN A C 1
ATOM 1658 O O . GLN A 1 202 ? 0.343 22.032 7.282 1.00 77.81 202 GLN A O 1
ATOM 1663 N N . GLY A 1 203 ? 1.725 22.387 5.548 1.00 68.75 203 GLY A N 1
ATOM 1664 C CA . GLY A 1 203 ? 2.976 22.408 6.321 1.00 68.75 203 GLY A CA 1
ATOM 1665 C C . GLY A 1 203 ? 3.672 21.045 6.470 1.00 68.75 203 GLY A C 1
ATOM 1666 O O . GLY A 1 203 ? 3.073 19.989 6.282 1.00 68.75 203 GLY A O 1
ATOM 1667 N N . SER A 1 204 ? 4.969 21.065 6.792 1.00 66.12 204 SER A N 1
ATOM 1668 C CA . SER A 1 204 ? 5.854 19.888 6.939 1.00 66.12 204 SER A CA 1
ATOM 1669 C C . SER A 1 204 ? 6.349 19.677 8.380 1.00 66.12 204 SER A C 1
ATOM 1671 O O . SER A 1 204 ? 7.355 19.011 8.619 1.00 66.12 204 SER A O 1
ATOM 1673 N N . GLY A 1 205 ? 5.642 20.252 9.356 1.00 77.50 205 GLY A N 1
ATOM 1674 C CA . GLY A 1 205 ? 6.051 20.252 10.758 1.00 77.50 205 GLY A CA 1
ATOM 1675 C C . GLY A 1 205 ? 5.895 18.907 11.475 1.00 77.50 205 GLY A C 1
ATOM 1676 O O . GLY A 1 205 ? 5.203 17.990 11.021 1.00 77.50 205 GLY A O 1
ATOM 1677 N N . ILE A 1 206 ? 6.494 18.838 12.667 1.00 81.50 206 ILE A N 1
ATOM 1678 C CA . ILE A 1 206 ? 6.430 17.690 13.585 1.00 81.50 206 ILE A CA 1
ATOM 1679 C C . ILE A 1 206 ? 4.978 17.268 13.852 1.00 81.50 206 ILE A C 1
ATOM 1681 O O . ILE A 1 206 ? 4.703 16.073 13.879 1.00 81.50 206 ILE A O 1
ATOM 1685 N N . SER A 1 207 ? 4.037 18.213 13.962 1.00 83.69 207 SER A N 1
ATOM 1686 C CA . SER A 1 207 ? 2.616 17.920 14.202 1.00 83.69 207 SER A CA 1
ATOM 1687 C C . SER A 1 207 ? 1.965 17.112 13.075 1.00 83.69 207 SER A C 1
ATOM 1689 O O . SER A 1 207 ? 1.283 16.127 13.348 1.00 83.69 207 SER A O 1
ATOM 1691 N N . LYS A 1 208 ? 2.223 17.457 11.801 1.00 87.62 208 LYS A N 1
ATOM 1692 C CA . LYS A 1 208 ? 1.699 16.687 10.658 1.00 87.62 208 LYS A CA 1
ATOM 1693 C C . LYS A 1 208 ? 2.270 15.275 10.664 1.00 87.62 208 LYS A C 1
ATOM 1695 O O . LYS A 1 208 ? 1.538 14.305 10.490 1.00 87.62 208 LYS A O 1
ATOM 1700 N N . LYS A 1 209 ? 3.574 15.148 10.909 1.00 87.56 209 LYS A N 1
ATOM 1701 C CA . LYS A 1 209 ? 4.234 13.844 10.987 1.00 87.56 209 LYS A CA 1
ATOM 1702 C C . LYS A 1 209 ? 3.707 12.999 12.150 1.00 87.56 209 LYS A C 1
ATOM 1704 O O . LYS A 1 209 ? 3.434 11.819 11.955 1.00 87.56 209 LYS A O 1
ATOM 1709 N N . LEU A 1 210 ? 3.522 13.598 13.326 1.00 89.50 210 LEU A N 1
ATOM 1710 C CA . LEU A 1 210 ? 2.921 12.959 14.496 1.00 89.50 210 LEU A CA 1
ATOM 1711 C C . LEU A 1 210 ? 1.538 12.397 14.164 1.00 89.50 210 LEU A C 1
ATOM 1713 O O . LEU A 1 210 ? 1.272 11.225 14.436 1.00 89.50 210 LEU A O 1
ATOM 1717 N N . LEU A 1 211 ? 0.686 13.203 13.531 1.00 91.38 211 LEU A N 1
ATOM 1718 C CA . LEU A 1 211 ? -0.651 12.780 13.140 1.00 91.38 211 LEU A CA 1
ATOM 1719 C C . LEU A 1 211 ? -0.606 11.626 12.126 1.00 91.38 211 LEU A C 1
ATOM 1721 O O . LEU A 1 211 ? -1.285 10.621 12.321 1.00 91.38 211 LEU A O 1
ATOM 1725 N N . LEU A 1 212 ? 0.235 11.721 11.090 1.00 93.62 212 LEU A N 1
ATOM 1726 C CA . LEU A 1 212 ? 0.369 10.675 10.070 1.00 93.62 212 LEU A CA 1
ATOM 1727 C C . LEU A 1 212 ? 0.906 9.353 10.644 1.00 93.62 212 LEU A C 1
ATOM 1729 O O . LEU A 1 212 ? 0.370 8.291 10.327 1.00 93.62 212 LEU A O 1
ATOM 1733 N N . ILE A 1 213 ? 1.923 9.393 11.515 1.00 94.12 213 ILE A N 1
ATOM 1734 C CA . ILE A 1 213 ? 2.441 8.187 12.186 1.00 94.12 213 ILE A CA 1
ATOM 1735 C C . ILE A 1 213 ? 1.360 7.584 13.085 1.00 94.12 213 ILE A C 1
ATOM 1737 O O . ILE A 1 213 ? 1.141 6.373 13.038 1.00 94.12 213 ILE A O 1
ATOM 1741 N N . SER A 1 214 ? 0.664 8.408 13.871 1.00 94.75 214 SER A N 1
ATOM 1742 C CA . SER A 1 214 ? -0.391 7.952 14.785 1.00 94.75 214 SER A CA 1
ATOM 1743 C C . SER A 1 214 ? -1.556 7.317 14.033 1.00 94.75 214 SER A C 1
ATOM 1745 O O . SER A 1 214 ? -2.046 6.259 14.429 1.00 94.75 214 SER A O 1
ATOM 1747 N N . TRP A 1 215 ? -1.954 7.911 12.909 1.00 95.62 215 TRP A N 1
ATOM 1748 C CA . TRP A 1 215 ? -3.002 7.383 12.045 1.00 95.62 215 TRP A CA 1
ATOM 1749 C C . TRP A 1 215 ? -2.620 6.022 11.452 1.00 95.62 215 TRP A C 1
ATOM 1751 O O . TRP A 1 215 ? -3.336 5.037 11.644 1.00 95.62 215 TRP A O 1
ATOM 1761 N N . GLN A 1 216 ? -1.440 5.916 10.833 1.00 97.19 216 GLN A N 1
ATOM 1762 C CA . GLN A 1 216 ? -0.963 4.652 10.260 1.00 97.19 216 GLN A CA 1
ATOM 1763 C C . GLN A 1 216 ? -0.732 3.566 11.327 1.00 97.19 216 GLN A C 1
ATOM 1765 O O . GLN A 1 216 ? -1.015 2.390 11.092 1.00 97.19 216 GLN A O 1
ATOM 1770 N N . ALA A 1 217 ? -0.241 3.938 12.514 1.00 97.50 217 ALA A N 1
ATOM 1771 C CA . ALA A 1 217 ? -0.062 3.015 13.634 1.00 97.50 217 ALA A CA 1
ATOM 1772 C C . ALA A 1 217 ? -1.395 2.510 14.199 1.00 97.50 217 ALA A C 1
ATOM 1774 O O . ALA A 1 217 ? -1.483 1.347 14.601 1.00 97.50 217 ALA A O 1
ATOM 1775 N N . THR A 1 218 ? -2.432 3.348 14.195 1.00 97.50 218 THR A N 1
ATOM 1776 C CA . THR A 1 218 ? -3.778 2.967 14.637 1.00 97.50 218 THR A CA 1
ATOM 1777 C C . THR A 1 218 ? -4.405 1.968 13.672 1.00 97.50 218 THR A C 1
ATOM 1779 O O . THR A 1 218 ? -4.797 0.886 14.107 1.00 97.50 218 THR A O 1
ATOM 1782 N N . ILE A 1 219 ? -4.377 2.251 12.362 1.00 98.12 219 ILE A N 1
ATOM 1783 C CA . ILE A 1 219 ? -4.817 1.307 11.317 1.00 98.12 219 ILE A CA 1
ATOM 1784 C C . ILE A 1 219 ? -4.105 -0.038 11.472 1.00 98.12 219 ILE A C 1
ATOM 1786 O O . ILE A 1 219 ? -4.740 -1.094 11.488 1.00 98.12 219 ILE A O 1
ATOM 1790 N N . TYR A 1 220 ? -2.780 -0.004 11.626 1.00 98.44 220 TYR A N 1
ATOM 1791 C CA . TYR A 1 220 ? -1.992 -1.219 11.776 1.00 98.44 220 TYR A CA 1
ATOM 1792 C C . TYR A 1 220 ? -2.356 -2.008 13.031 1.00 98.44 220 TYR A C 1
ATOM 1794 O O . TYR A 1 220 ? -2.521 -3.225 12.963 1.00 98.44 220 TYR A O 1
ATOM 1802 N N . SER A 1 221 ? -2.518 -1.335 14.167 1.00 98.25 221 SER A N 1
ATOM 1803 C CA . SER A 1 221 ? -2.820 -2.002 15.433 1.00 98.25 221 SER A CA 1
ATOM 1804 C C . SER A 1 221 ? -4.221 -2.614 15.442 1.00 98.25 221 SER A C 1
ATOM 1806 O O . SER A 1 221 ? -4.372 -3.740 15.909 1.00 98.25 221 SER A O 1
ATOM 1808 N N . ILE A 1 222 ? -5.216 -1.929 14.866 1.00 98.31 222 ILE A N 1
ATOM 1809 C CA . ILE A 1 222 ? -6.580 -2.453 14.693 1.00 98.31 222 ILE A CA 1
ATOM 1810 C C . ILE A 1 222 ? -6.559 -3.708 13.815 1.00 98.31 222 ILE A C 1
ATOM 1812 O O . ILE A 1 222 ? -7.121 -4.739 14.186 1.00 98.31 222 ILE A O 1
ATOM 1816 N N . TRP A 1 223 ? -5.865 -3.657 12.675 1.00 98.25 223 TRP A N 1
ATOM 1817 C CA . TRP A 1 223 ? -5.761 -4.802 11.769 1.00 98.25 2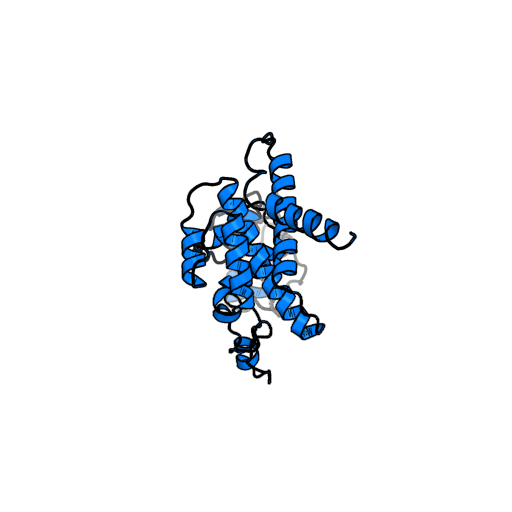23 TRP A CA 1
ATOM 1818 C C . TRP A 1 223 ? -5.064 -6.004 12.414 1.00 98.25 223 TRP A C 1
ATOM 1820 O O . TRP A 1 223 ? -5.513 -7.144 12.280 1.00 98.25 223 TRP A O 1
ATOM 1830 N N . VAL A 1 224 ? -3.971 -5.759 13.138 1.00 97.62 224 VAL A N 1
ATOM 1831 C CA . VAL A 1 224 ? -3.244 -6.807 13.860 1.00 97.62 224 VAL A CA 1
ATOM 1832 C C . VAL A 1 224 ? -4.100 -7.415 14.965 1.00 97.62 224 VAL A C 1
ATOM 1834 O O . VAL A 1 224 ? -4.132 -8.636 15.083 1.00 97.62 224 VAL A O 1
ATOM 1837 N N . GLU A 1 225 ? -4.822 -6.605 15.739 1.00 98.00 225 GLU A N 1
ATOM 1838 C CA . GLU A 1 225 ? -5.745 -7.093 16.769 1.00 98.00 225 GLU A CA 1
ATOM 1839 C C . GLU A 1 225 ? -6.857 -7.955 16.162 1.00 98.00 225 GLU A C 1
ATOM 1841 O O . GLU A 1 225 ? -7.085 -9.078 16.611 1.00 98.00 225 GLU A O 1
ATOM 1846 N N . ARG A 1 226 ? -7.480 -7.491 15.073 1.00 97.31 226 ARG A N 1
ATOM 1847 C CA . ARG A 1 226 ? -8.480 -8.263 14.321 1.00 97.31 226 ARG A CA 1
ATOM 1848 C C . ARG A 1 226 ? -7.921 -9.622 13.894 1.00 97.31 226 ARG A C 1
ATOM 1850 O O . ARG A 1 226 ? -8.563 -10.651 14.101 1.00 97.31 226 ARG A O 1
ATOM 1857 N N . ASN A 1 227 ? -6.714 -9.655 13.331 1.00 97.19 227 ASN A N 1
ATOM 1858 C CA . ASN A 1 227 ? -6.080 -10.903 12.894 1.00 97.19 227 ASN A CA 1
ATOM 1859 C C . ASN A 1 227 ? -5.640 -11.795 14.062 1.00 97.19 227 ASN A C 1
ATOM 1861 O O . ASN A 1 227 ? -5.650 -13.018 13.935 1.00 97.19 227 ASN A O 1
ATOM 1865 N N . HIS A 1 228 ? -5.270 -11.221 15.207 1.00 97.38 228 HIS A N 1
ATOM 1866 C CA . HIS A 1 228 ? -4.994 -11.988 16.419 1.00 97.38 228 HIS A CA 1
ATOM 1867 C C . HIS A 1 228 ? -6.244 -12.683 16.949 1.00 97.38 228 HIS A C 1
ATOM 1869 O O . HIS A 1 228 ? -6.160 -13.856 17.310 1.00 97.38 228 HIS A O 1
ATOM 1875 N N . ARG A 1 229 ? -7.404 -12.024 16.921 1.00 96.06 229 ARG A N 1
ATOM 1876 C CA . ARG A 1 229 ? -8.672 -12.674 17.269 1.00 96.06 229 ARG A CA 1
ATOM 1877 C C . ARG A 1 229 ? -9.006 -13.809 16.305 1.00 96.06 229 ARG A C 1
ATOM 1879 O O . ARG A 1 229 ? -9.378 -14.882 16.759 1.00 96.06 229 ARG A O 1
ATOM 1886 N N . LEU A 1 230 ? -8.769 -13.618 15.003 1.00 94.94 230 LEU A N 1
ATOM 1887 C CA . LEU A 1 230 ? -9.006 -14.652 13.988 1.00 94.94 230 LEU A CA 1
ATOM 1888 C C . LEU A 1 230 ? -8.095 -15.881 14.139 1.00 94.94 230 LEU A C 1
ATOM 1890 O O . LEU A 1 230 ? -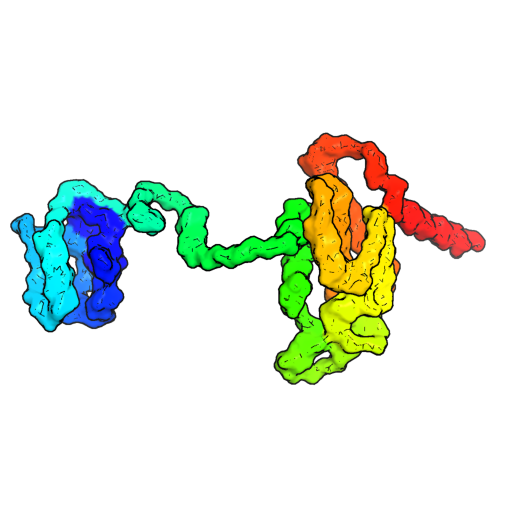8.570 -17.008 14.066 1.00 94.94 230 LEU A O 1
ATOM 1894 N N . HIS A 1 231 ? -6.785 -15.673 14.291 1.00 95.56 231 HIS A N 1
ATOM 1895 C CA . HIS A 1 231 ? -5.791 -16.749 14.165 1.00 95.56 231 HIS A CA 1
ATOM 1896 C C . HIS A 1 231 ? -5.223 -17.249 15.492 1.00 95.56 231 HIS A C 1
ATOM 1898 O O . HIS A 1 231 ? -4.597 -18.305 15.525 1.00 95.56 231 HIS A O 1
ATOM 1904 N N . ARG A 1 232 ? -5.360 -16.475 16.571 1.00 93.94 232 ARG A N 1
ATOM 1905 C CA . ARG A 1 232 ? -4.783 -16.799 17.886 1.00 93.94 232 ARG A CA 1
ATOM 1906 C C . ARG A 1 232 ? -5.817 -16.843 19.002 1.00 93.94 232 ARG A C 1
ATOM 1908 O O . ARG A 1 232 ? -5.453 -17.184 20.119 1.00 93.94 232 ARG A O 1
ATOM 1915 N N . ASN A 1 233 ? -7.070 -16.486 18.714 1.00 91.00 233 ASN A N 1
ATOM 1916 C CA . ASN A 1 233 ? -8.150 -16.402 19.693 1.00 91.00 233 ASN A CA 1
ATOM 1917 C C . ASN A 1 233 ? -7.780 -15.566 20.938 1.00 91.00 233 ASN A C 1
ATOM 1919 O O . ASN A 1 233 ? -8.194 -15.856 22.057 1.00 91.00 233 ASN A O 1
ATOM 1923 N N . THR A 1 234 ? -6.953 -14.532 20.749 1.00 92.88 234 THR A N 1
ATOM 1924 C CA . THR A 1 234 ? -6.551 -13.596 21.807 1.00 92.88 234 THR A CA 1
ATOM 1925 C C . THR A 1 234 ? -7.201 -12.245 21.564 1.00 92.88 234 THR A C 1
ATOM 1927 O O . THR A 1 234 ? -7.088 -11.727 20.452 1.00 92.88 234 THR A O 1
ATOM 1930 N N . ALA A 1 235 ? -7.795 -11.653 22.599 1.00 94.69 235 ALA A N 1
ATOM 1931 C CA . ALA A 1 235 ? -8.402 -10.328 22.539 1.00 94.69 235 ALA A CA 1
ATOM 1932 C C . ALA A 1 235 ? -7.733 -9.377 23.536 1.00 94.69 235 ALA A C 1
ATOM 1934 O O . ALA A 1 235 ? -7.631 -9.675 24.727 1.00 94.69 235 ALA A O 1
ATOM 1935 N N . LYS A 1 236 ? -7.282 -8.219 23.054 1.00 96.38 236 LYS A N 1
ATOM 1936 C CA . LYS A 1 236 ? -6.760 -7.136 23.894 1.00 96.38 236 LYS A CA 1
ATOM 1937 C C . LYS A 1 236 ? -7.829 -6.075 24.116 1.00 96.38 236 LYS A C 1
ATOM 1939 O O . LYS A 1 236 ? -8.641 -5.796 23.232 1.00 96.38 236 LYS A O 1
ATOM 1944 N N . SER A 1 237 ? -7.789 -5.420 25.273 1.00 97.12 237 SER A N 1
ATOM 1945 C CA . SER A 1 237 ? -8.609 -4.234 25.523 1.00 97.12 237 SER A CA 1
ATOM 1946 C C . SER A 1 237 ? -8.137 -3.043 24.685 1.00 97.12 237 SER A C 1
ATOM 1948 O O . SER A 1 237 ? -6.954 -2.932 24.343 1.00 97.12 237 SER A O 1
ATOM 1950 N N . THR A 1 238 ? -9.056 -2.122 24.402 1.00 97.19 238 THR A N 1
ATOM 1951 C CA . THR A 1 238 ? -8.780 -0.834 23.745 1.00 97.19 238 THR A CA 1
ATOM 1952 C C . THR A 1 238 ? -7.640 -0.095 24.449 1.00 97.19 238 THR A C 1
ATOM 1954 O O . THR A 1 238 ? -6.675 0.312 23.805 1.00 97.19 238 THR A O 1
ATOM 1957 N N . THR A 1 239 ? -7.656 -0.037 25.784 1.00 96.38 239 THR A N 1
ATOM 1958 C CA . THR A 1 239 ? -6.600 0.565 26.614 1.00 96.38 239 THR A CA 1
ATOM 1959 C C . THR A 1 239 ? -5.216 -0.034 26.355 1.00 96.38 239 THR A C 1
ATOM 1961 O O . THR A 1 239 ? -4.217 0.690 26.328 1.00 96.38 239 THR A O 1
ATOM 1964 N N . MET A 1 240 ? -5.112 -1.351 26.155 1.00 96.38 240 MET A N 1
ATOM 1965 C CA . MET A 1 240 ? -3.830 -1.991 25.852 1.00 96.38 240 MET A CA 1
ATOM 1966 C C . MET A 1 240 ? -3.324 -1.591 24.463 1.00 96.38 240 MET A C 1
ATOM 1968 O O . MET A 1 240 ? -2.143 -1.266 24.325 1.00 96.38 240 MET A O 1
ATOM 1972 N N . ILE A 1 241 ? -4.208 -1.560 23.462 1.00 97.62 241 ILE A N 1
ATOM 1973 C CA . ILE A 1 241 ? -3.870 -1.131 22.098 1.00 97.62 241 ILE A CA 1
ATOM 1974 C C . ILE A 1 241 ? -3.457 0.343 22.069 1.00 97.62 241 ILE A C 1
ATOM 1976 O O . ILE A 1 241 ? -2.403 0.670 21.525 1.00 97.62 241 ILE A O 1
ATOM 1980 N N . ILE A 1 242 ? -4.214 1.223 22.727 1.00 96.12 242 ILE A N 1
ATOM 1981 C CA . ILE A 1 242 ? -3.907 2.656 22.841 1.00 96.12 242 ILE A CA 1
ATOM 1982 C C . ILE A 1 242 ? -2.513 2.857 23.442 1.00 96.12 242 ILE A C 1
ATOM 1984 O O . ILE A 1 242 ? -1.704 3.599 22.890 1.00 96.12 242 ILE A O 1
ATOM 1988 N N . ASN A 1 243 ? -2.192 2.161 24.537 1.00 93.62 243 ASN A N 1
ATOM 1989 C CA . ASN A 1 243 ? -0.875 2.251 25.170 1.00 93.62 243 ASN A CA 1
ATOM 1990 C C . ASN A 1 243 ? 0.257 1.731 24.267 1.00 93.62 243 ASN A C 1
ATOM 1992 O O . ASN A 1 243 ? 1.371 2.254 24.317 1.00 93.62 243 ASN A O 1
ATOM 1996 N N . GLN A 1 244 ? -0.001 0.709 23.446 1.00 95.44 244 GLN A N 1
ATOM 1997 C CA . GLN A 1 244 ? 0.972 0.203 22.473 1.00 95.44 244 GLN A CA 1
ATOM 1998 C C . GLN A 1 244 ? 1.238 1.226 21.366 1.00 95.44 244 GLN A C 1
ATOM 2000 O O . GLN A 1 244 ? 2.401 1.508 21.073 1.00 95.44 244 GLN A O 1
ATOM 2005 N N . ILE A 1 245 ? 0.181 1.828 20.813 1.00 95.62 245 ILE A N 1
ATOM 2006 C CA . ILE A 1 245 ? 0.288 2.891 19.805 1.00 95.62 245 ILE A CA 1
ATOM 2007 C C . ILE A 1 245 ? 1.038 4.092 20.389 1.00 95.62 245 ILE A C 1
ATOM 2009 O O . ILE A 1 245 ? 2.009 4.548 19.794 1.00 95.62 245 ILE A O 1
ATOM 2013 N N . ALA A 1 246 ? 0.647 4.553 21.580 1.00 91.56 246 ALA A N 1
ATOM 2014 C CA . ALA A 1 246 ? 1.267 5.668 22.293 1.00 91.56 246 ALA A CA 1
ATOM 2015 C C . ALA A 1 246 ? 2.788 5.520 22.423 1.00 91.56 246 ALA A C 1
ATOM 2017 O O . ALA A 1 246 ? 3.550 6.431 22.098 1.00 91.56 246 ALA A O 1
ATOM 2018 N N . ARG A 1 247 ? 3.231 4.347 22.893 1.00 91.00 247 ARG A N 1
ATOM 2019 C CA . ARG A 1 247 ? 4.653 4.037 23.077 1.00 91.00 247 ARG A CA 1
ATOM 2020 C C . ARG A 1 247 ? 5.393 4.024 21.747 1.00 91.00 247 ARG A C 1
ATOM 2022 O O . ARG A 1 247 ? 6.435 4.657 21.641 1.00 91.00 247 ARG A O 1
ATOM 2029 N N . LEU A 1 248 ? 4.833 3.351 20.742 1.00 93.19 248 LEU A N 1
ATOM 2030 C CA . LEU A 1 248 ? 5.422 3.266 19.408 1.00 93.19 248 LEU A CA 1
ATOM 2031 C C . LEU A 1 248 ? 5.586 4.655 18.781 1.00 93.19 248 LEU A C 1
ATOM 2033 O O . LEU A 1 248 ? 6.676 4.998 18.337 1.00 93.19 248 LEU A O 1
ATOM 2037 N N . VAL A 1 249 ? 4.535 5.477 18.803 1.00 90.19 249 VAL A N 1
ATOM 2038 C CA . VAL A 1 249 ? 4.578 6.851 18.281 1.00 90.19 249 VAL A CA 1
ATOM 2039 C C . VAL A 1 249 ? 5.625 7.680 19.028 1.00 90.19 249 VAL A C 1
ATOM 2041 O O . VAL A 1 249 ? 6.413 8.385 18.400 1.00 90.19 249 VAL A O 1
ATOM 2044 N N . GLY A 1 250 ? 5.682 7.563 20.359 1.00 86.88 250 GLY A N 1
ATOM 2045 C CA . GLY A 1 250 ? 6.683 8.243 21.179 1.00 86.88 250 GLY A CA 1
ATOM 2046 C C . GLY A 1 250 ? 8.122 7.882 20.796 1.00 86.88 250 GLY A C 1
ATOM 2047 O O . GLY A 1 250 ? 8.958 8.777 20.671 1.00 86.88 250 GLY A O 1
ATOM 2048 N N . THR A 1 251 ? 8.411 6.600 20.559 1.00 87.56 251 THR A N 1
ATOM 2049 C CA . THR A 1 251 ? 9.739 6.133 20.128 1.00 87.56 251 THR A CA 1
ATOM 2050 C C . THR A 1 251 ? 10.119 6.673 18.746 1.00 87.56 251 THR A C 1
ATOM 2052 O O . THR A 1 251 ? 11.229 7.177 18.574 1.00 87.56 251 THR A O 1
ATOM 2055 N N . GLU A 1 252 ? 9.201 6.645 17.777 1.00 85.12 252 GLU A N 1
ATOM 2056 C CA . GLU A 1 252 ? 9.459 7.164 16.423 1.00 85.12 252 GLU A CA 1
ATOM 2057 C C . GLU A 1 252 ? 9.718 8.678 16.414 1.00 85.12 252 GLU A C 1
ATOM 2059 O O . GLU A 1 252 ? 10.588 9.172 15.691 1.00 85.12 252 GLU A O 1
ATOM 2064 N N . LEU A 1 253 ? 8.996 9.437 17.246 1.00 79.94 253 LEU A N 1
ATOM 2065 C CA . LEU A 1 253 ? 9.234 10.872 17.390 1.00 79.94 253 LEU A CA 1
ATOM 2066 C C . LEU A 1 253 ? 10.596 11.170 18.017 1.00 79.94 253 LEU A C 1
ATOM 2068 O O . LEU A 1 253 ? 11.287 12.073 17.549 1.00 79.94 253 LEU A O 1
ATOM 2072 N N . GLN A 1 254 ? 10.999 10.426 19.050 1.00 78.12 254 GLN A N 1
ATOM 2073 C CA . GLN A 1 254 ? 12.315 10.596 19.672 1.00 78.12 254 GLN A CA 1
ATOM 2074 C C . GLN A 1 254 ? 13.439 10.352 18.661 1.00 78.12 254 GLN A C 1
ATOM 2076 O O . GLN A 1 254 ? 14.336 11.186 18.539 1.00 78.12 254 GLN A O 1
ATOM 2081 N N . ALA A 1 255 ? 13.355 9.270 17.880 1.00 76.12 255 ALA A N 1
ATOM 2082 C CA . ALA A 1 255 ? 14.325 8.974 16.827 1.00 76.12 255 ALA A CA 1
ATOM 2083 C C . ALA A 1 255 ? 14.418 10.113 15.794 1.00 76.12 255 ALA A C 1
ATOM 2085 O O . ALA A 1 255 ? 15.510 10.499 15.370 1.00 76.12 255 ALA A O 1
ATOM 2086 N N . PHE A 1 256 ? 13.281 10.710 15.430 1.00 71.25 256 PHE A N 1
ATOM 2087 C CA . PHE A 1 256 ? 13.246 11.838 14.505 1.00 71.25 256 PHE A CA 1
ATOM 2088 C C . PHE A 1 256 ? 13.861 13.122 15.079 1.00 71.25 256 PHE A C 1
ATOM 2090 O O . PHE A 1 256 ? 14.642 13.783 14.394 1.00 71.25 256 PHE A O 1
ATOM 2097 N N . VAL A 1 257 ? 13.537 13.477 16.326 1.00 69.06 257 VAL A N 1
ATOM 2098 C CA . VAL A 1 257 ? 14.086 14.669 16.996 1.00 69.06 257 VAL A CA 1
ATOM 2099 C C . VAL A 1 257 ? 15.609 14.566 17.131 1.00 69.06 257 VAL A C 1
ATOM 2101 O O . VAL A 1 257 ? 16.313 15.524 16.822 1.00 69.06 257 VAL A O 1
ATOM 2104 N N . ILE A 1 258 ? 16.129 13.385 17.490 1.00 65.06 258 ILE A N 1
ATOM 2105 C CA . ILE A 1 258 ? 17.577 13.128 17.573 1.00 65.06 258 ILE A CA 1
ATOM 2106 C C . ILE A 1 258 ? 18.250 13.316 16.206 1.00 65.06 258 ILE A C 1
ATOM 2108 O O . ILE A 1 258 ? 19.280 13.976 16.112 1.00 65.06 258 ILE A O 1
ATOM 2112 N N . THR A 1 259 ? 17.646 12.789 15.139 1.00 60.38 259 THR A N 1
ATOM 2113 C CA . THR A 1 259 ? 18.215 12.842 13.778 1.00 60.38 259 THR A CA 1
ATOM 2114 C C . THR A 1 259 ? 18.204 14.258 13.183 1.00 60.38 259 THR A C 1
ATOM 2116 O O . THR A 1 259 ? 18.992 14.562 12.294 1.00 60.38 259 THR A O 1
ATOM 2119 N N . THR A 1 260 ? 17.316 15.139 13.652 1.00 59.88 260 THR A N 1
ATOM 2120 C CA . THR A 1 260 ? 17.139 16.496 13.102 1.00 59.88 260 THR A CA 1
ATOM 2121 C C . THR A 1 260 ? 17.881 17.587 13.881 1.00 59.88 260 THR A C 1
ATOM 2123 O O . THR A 1 260 ? 17.769 18.753 13.514 1.00 59.88 260 THR A O 1
ATOM 2126 N N . HIS A 1 261 ? 18.643 17.240 14.932 1.00 55.28 261 HIS A N 1
ATOM 2127 C CA . HIS A 1 261 ? 19.341 18.193 15.817 1.00 55.28 261 HIS A CA 1
ATOM 2128 C C . HIS A 1 261 ? 18.448 19.329 16.361 1.00 55.28 261 HIS A C 1
ATOM 2130 O O . HIS A 1 261 ? 18.931 20.397 16.739 1.00 55.28 261 HIS A O 1
ATOM 2136 N N . LEU A 1 262 ? 17.134 19.111 16.438 1.00 51.19 262 LEU A N 1
ATOM 2137 C CA . LEU A 1 262 ? 16.217 20.042 17.083 1.00 51.19 262 LEU A CA 1
ATOM 21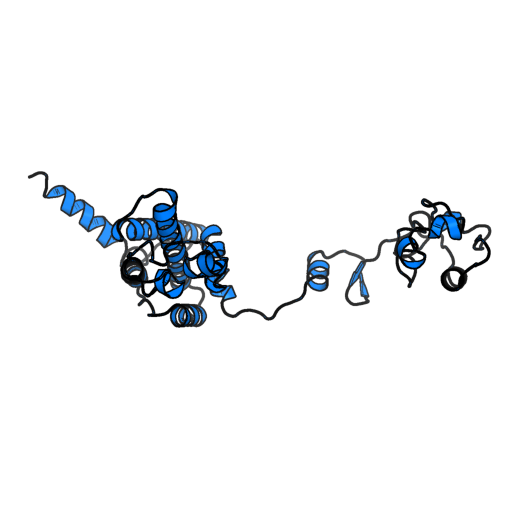38 C C . LEU A 1 262 ? 16.252 19.765 18.592 1.00 51.19 262 LEU A C 1
ATOM 2140 O O . LEU A 1 262 ? 15.744 18.746 19.057 1.00 51.19 262 LEU A O 1
ATOM 2144 N N . TYR A 1 263 ? 16.889 20.647 19.366 1.00 37.62 263 TYR A N 1
ATOM 2145 C CA . TYR A 1 263 ? 16.943 20.525 20.826 1.00 37.62 263 TYR A CA 1
ATOM 2146 C C . TYR A 1 263 ? 15.531 20.489 21.453 1.00 37.62 263 TYR A C 1
ATOM 2148 O O . TYR A 1 263 ? 14.603 21.137 20.959 1.00 37.62 263 TYR A O 1
ATOM 2156 N N . PRO A 1 264 ? 15.339 19.739 22.555 1.00 50.19 264 PRO A N 1
ATOM 2157 C CA . PRO A 1 264 ? 14.021 19.314 23.001 1.00 50.19 264 PRO A CA 1
ATOM 2158 C C . PRO A 1 264 ? 13.409 20.341 23.950 1.00 50.19 264 PRO A C 1
ATOM 2160 O O . PRO A 1 264 ? 13.630 20.271 25.153 1.00 50.19 264 PRO A O 1
ATOM 2163 N N . LEU A 1 265 ? 12.598 21.277 23.458 1.00 37.06 265 LEU A N 1
ATOM 2164 C CA . LEU A 1 265 ? 11.825 22.145 24.349 1.00 37.06 265 LEU A CA 1
ATOM 2165 C C . LEU A 1 265 ? 10.376 22.301 23.861 1.00 37.06 265 LEU A C 1
ATOM 2167 O O . LEU A 1 265 ? 10.104 22.856 22.803 1.00 37.06 265 LEU A O 1
ATOM 2171 N N . ARG A 1 266 ? 9.458 21.822 24.715 1.00 41.34 266 ARG A N 1
ATOM 2172 C CA . ARG A 1 266 ? 7.996 22.061 24.788 1.00 41.34 266 ARG A CA 1
ATOM 2173 C C . ARG A 1 266 ? 6.997 21.107 24.123 1.00 41.34 266 ARG A C 1
ATOM 2175 O O . ARG A 1 266 ? 5.858 21.108 24.571 1.00 41.34 266 ARG A O 1
ATOM 2182 N N . PHE A 1 267 ? 7.370 20.205 23.216 1.00 41.47 267 PHE A N 1
ATOM 2183 C CA . PHE A 1 267 ? 6.390 19.233 22.674 1.00 41.47 267 PHE A CA 1
ATOM 2184 C C . PHE A 1 267 ? 6.187 17.966 23.527 1.00 41.47 267 PHE A C 1
ATOM 2186 O O . PHE A 1 267 ? 5.324 17.147 23.233 1.00 41.47 267 PHE A O 1
ATOM 2193 N N . PHE A 1 268 ? 6.949 17.802 24.612 1.00 41.47 268 PHE A N 1
ATOM 2194 C CA . PHE A 1 268 ? 6.989 16.555 25.386 1.00 41.47 268 PHE A CA 1
ATOM 2195 C C . PHE A 1 268 ? 5.912 16.408 26.477 1.00 41.47 268 PHE A C 1
ATOM 2197 O O . PHE A 1 268 ? 5.932 15.412 27.201 1.00 41.47 268 PHE A O 1
ATOM 2204 N N . ASN A 1 269 ? 5.006 17.380 26.648 1.00 39.69 269 ASN A N 1
ATOM 2205 C CA . ASN A 1 269 ? 4.304 17.532 27.930 1.00 39.69 269 ASN A CA 1
ATOM 2206 C C . ASN A 1 269 ? 2.780 17.704 27.922 1.00 39.69 269 ASN A C 1
ATOM 2208 O O . ASN A 1 269 ? 2.240 17.941 28.992 1.00 39.69 269 ASN A O 1
ATOM 2212 N N . PHE A 1 270 ? 2.055 17.516 26.821 1.00 40.59 270 PHE A N 1
ATOM 2213 C CA . PHE A 1 270 ? 0.585 17.555 26.887 1.00 40.59 270 PHE A CA 1
ATOM 2214 C C . PHE A 1 270 ? -0.023 16.395 26.095 1.00 40.59 270 PHE A C 1
ATOM 2216 O O . PHE A 1 270 ? -0.030 16.412 24.872 1.00 40.59 270 PHE A O 1
ATOM 2223 N N . GLY A 1 271 ? -0.472 15.345 26.793 1.00 40.56 271 GLY A N 1
ATOM 2224 C CA . GLY A 1 271 ? -1.290 14.269 26.214 1.00 40.56 271 GLY A CA 1
ATOM 2225 C C . GLY A 1 271 ? -0.864 12.846 26.585 1.00 40.56 271 GLY A C 1
ATOM 2226 O O . GLY A 1 271 ? -1.684 12.072 27.073 1.00 40.56 271 GLY A O 1
ATOM 2227 N N . PHE A 1 272 ? 0.410 12.485 26.385 1.00 43.56 272 PHE A N 1
ATOM 2228 C CA . PHE A 1 272 ? 0.869 11.095 26.573 1.00 43.56 272 PHE A CA 1
ATOM 2229 C C . PHE A 1 272 ? 1.484 10.796 27.952 1.00 43.56 272 PHE A C 1
ATOM 2231 O O . PHE A 1 272 ? 1.425 9.655 28.409 1.00 43.56 272 PHE A O 1
ATOM 2238 N N . ARG A 1 273 ? 2.053 11.795 28.645 1.00 41.66 273 ARG A N 1
ATOM 2239 C CA . ARG A 1 273 ? 2.699 11.598 29.961 1.00 41.66 273 ARG A CA 1
ATOM 2240 C C . ARG A 1 273 ? 1.714 11.503 31.128 1.00 41.66 273 ARG A C 1
ATOM 2242 O O . ARG A 1 273 ? 1.917 10.666 32.003 1.00 41.66 273 ARG A O 1
ATOM 2249 N N . GLU A 1 274 ? 0.643 12.297 31.133 1.00 39.19 274 GLU A N 1
ATOM 2250 C CA . GLU A 1 274 ? -0.340 12.299 32.233 1.00 39.19 274 GLU A CA 1
ATOM 2251 C C . GLU A 1 274 ? -1.069 10.955 32.375 1.00 39.19 274 GLU A C 1
ATOM 2253 O O . GLU A 1 274 ? -1.342 10.508 33.484 1.00 39.19 274 GLU A O 1
ATOM 2258 N N . GLN A 1 275 ? -1.279 10.234 31.272 1.00 41.59 275 GLN A N 1
ATOM 2259 C CA . GLN A 1 275 ? -1.952 8.932 31.303 1.00 41.59 275 GLN A CA 1
ATOM 2260 C C . GLN A 1 275 ? -1.074 7.747 31.702 1.00 41.59 275 GLN A C 1
ATOM 2262 O O . GLN A 1 275 ? -1.590 6.716 32.124 1.00 41.59 275 GLN A O 1
ATOM 2267 N N . LEU A 1 276 ? 0.248 7.873 31.583 1.00 36.69 276 LEU A N 1
ATOM 2268 C CA . LEU A 1 276 ? 1.165 6.876 32.133 1.00 36.69 276 LEU A CA 1
ATOM 2269 C C . LEU A 1 276 ? 1.371 7.079 33.643 1.00 36.69 276 LEU A C 1
ATOM 2271 O O . LEU A 1 276 ? 1.709 6.117 34.329 1.00 36.69 276 LEU A O 1
ATOM 2275 N N . ARG A 1 277 ? 1.115 8.289 34.168 1.00 37.19 277 ARG A N 1
ATOM 2276 C CA . ARG A 1 277 ? 1.184 8.603 35.605 1.00 37.19 277 ARG A CA 1
ATOM 2277 C C . ARG A 1 277 ? -0.024 8.098 36.397 1.00 37.19 277 ARG A C 1
ATOM 2279 O O . ARG A 1 277 ? 0.170 7.571 37.489 1.00 37.19 277 ARG A O 1
ATOM 2286 N N . SER A 1 278 ? -1.234 8.136 35.831 1.00 34.28 278 SER A N 1
ATOM 2287 C CA . SER A 1 278 ? -2.435 7.657 36.545 1.00 34.28 278 SER A CA 1
ATOM 2288 C C . SER A 1 278 ? -2.399 6.156 36.873 1.00 34.28 278 SER A C 1
ATOM 2290 O O . SER A 1 278 ? -3.050 5.705 37.808 1.00 34.28 278 SER A O 1
ATOM 2292 N N . ARG A 1 279 ? -1.579 5.368 36.162 1.00 37.88 279 ARG A N 1
ATOM 2293 C CA . ARG A 1 279 ? -1.365 3.939 36.446 1.00 37.88 279 ARG A CA 1
ATOM 2294 C C . ARG A 1 279 ? -0.324 3.677 37.547 1.00 37.88 279 ARG A C 1
ATOM 2296 O O . ARG A 1 279 ? -0.297 2.580 38.091 1.00 37.88 279 ARG A O 1
ATOM 2303 N N . SER A 1 280 ? 0.521 4.657 37.882 1.00 33.69 280 SER A N 1
ATOM 2304 C CA . SER A 1 280 ? 1.435 4.569 39.035 1.00 33.69 280 SER A CA 1
ATOM 2305 C C . SER A 1 280 ? 0.800 5.008 40.356 1.00 33.69 280 SER A C 1
ATOM 2307 O O . SER A 1 280 ? 1.318 4.648 41.407 1.00 33.69 280 SER A O 1
ATOM 2309 N N . GLU A 1 281 ? -0.314 5.742 40.306 1.00 33.38 281 GLU A N 1
ATOM 2310 C CA . GLU A 1 281 ? -1.094 6.119 41.493 1.00 33.38 281 GLU A CA 1
ATOM 2311 C C . GLU A 1 281 ? -2.129 5.035 41.840 1.00 33.38 281 GLU A C 1
ATOM 2313 O O . GLU A 1 281 ? -2.211 4.635 42.993 1.00 33.38 281 GLU A O 1
ATOM 2318 N N . PHE A 1 282 ? -2.772 4.406 40.847 1.00 31.56 282 PHE A N 1
ATOM 2319 C CA . PHE A 1 282 ? -3.710 3.295 41.095 1.00 31.56 282 PHE A CA 1
ATOM 2320 C C . PHE A 1 282 ? -3.062 2.017 41.668 1.00 31.56 282 PHE A C 1
ATOM 2322 O O . PHE A 1 282 ? -3.734 1.225 42.311 1.00 31.56 282 PHE A O 1
ATOM 2329 N N . LEU A 1 283 ? -1.756 1.807 41.457 1.00 33.84 283 LEU A N 1
ATOM 2330 C CA . LEU A 1 283 ? -1.015 0.671 42.033 1.00 3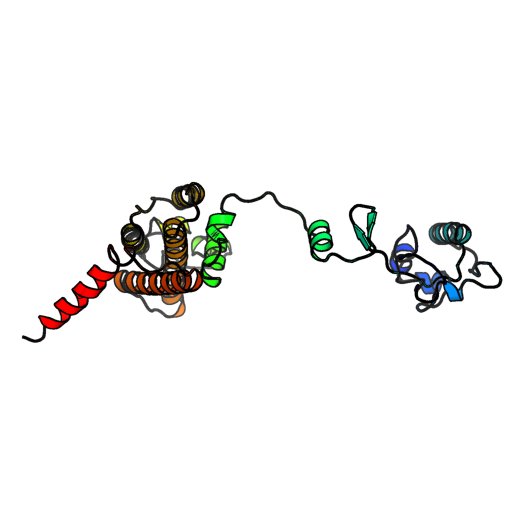3.84 283 LEU A CA 1
ATOM 2331 C C . LEU A 1 283 ? -0.407 0.975 43.417 1.00 33.84 283 LEU A C 1
ATOM 2333 O O . LEU A 1 283 ? 0.272 0.115 43.979 1.00 33.84 283 LEU A O 1
ATOM 2337 N N . ARG A 1 284 ? -0.611 2.186 43.957 1.00 34.94 284 ARG A N 1
ATOM 2338 C CA . ARG A 1 284 ? -0.207 2.546 45.327 1.00 34.94 284 ARG A CA 1
ATOM 2339 C C . ARG A 1 284 ? -1.352 2.456 46.337 1.00 34.94 284 ARG A C 1
ATOM 2341 O O . ARG A 1 284 ? -1.057 2.240 47.504 1.00 34.94 284 ARG A O 1
ATOM 2348 N N . ASP A 1 285 ? -2.604 2.511 45.885 1.00 35.12 285 ASP A N 1
ATOM 2349 C CA . ASP A 1 285 ? -3.783 2.474 46.765 1.00 35.12 285 ASP A CA 1
ATOM 2350 C C . ASP A 1 285 ? -4.396 1.067 46.953 1.00 35.12 285 ASP A C 1
ATOM 2352 O O . ASP A 1 285 ? -5.332 0.912 47.726 1.00 35.12 285 ASP A O 1
ATOM 2356 N N . GLU A 1 286 ? -3.857 0.018 46.314 1.00 37.62 286 GLU A N 1
ATOM 2357 C CA . GLU A 1 286 ? -4.235 -1.393 46.574 1.00 37.62 286 GLU A CA 1
ATOM 2358 C C . GLU A 1 286 ? -3.248 -2.137 47.504 1.00 37.62 286 GLU A C 1
ATOM 2360 O O . GLU A 1 286 ? -3.342 -3.350 47.670 1.00 37.62 286 GLU A O 1
ATOM 2365 N N . ASN A 1 287 ? -2.291 -1.432 48.119 1.00 39.91 287 ASN A N 1
ATOM 2366 C CA . ASN A 1 287 ? -1.347 -1.996 49.101 1.00 39.91 287 ASN A CA 1
ATOM 2367 C C . ASN A 1 287 ? -1.311 -1.207 50.425 1.00 39.91 287 ASN A C 1
ATOM 2369 O O . ASN A 1 287 ? -0.259 -1.124 51.065 1.00 39.91 287 ASN A O 1
ATOM 2373 N N . LEU A 1 288 ? -2.449 -0.642 50.835 1.00 37.38 288 LEU A N 1
ATOM 2374 C CA . LEU A 1 288 ? -2.674 -0.087 52.173 1.00 37.38 288 LEU A CA 1
ATOM 2375 C C . LEU A 1 288 ? -4.015 -0.568 52.727 1.00 37.38 288 LEU A C 1
ATOM 2377 O O . LEU A 1 288 ? -5.014 -0.489 51.982 1.00 37.38 288 LEU A O 1
#

InterPro domains:
  IPR026960 Reverse transcriptase zinc-binding domain [PF13966] (94-176)

Sequence (288 aa):
MKVGNGQLCRFWIDNWSPFGQMTVYLGEEGPRQVGITSNAKLSDLWRLDSWHLPPARSEKQLNFQIYLSSMQLSSVEDAYEWWIDNKAKNRHNIGSIYSTIIDHHPSVTWSGVVWYSGGIPKHKFLTWLFVLNRCPTRDKMRSWGLQVDPLCLLCASANETRDHLLFECSYSWEIWTRISRCCSHQPQGTWTETLEYLCSLQGSGISKKLLLISWQATIYSIWVERNHRLHRNTAKSTTMIINQIARLVGTELQAFVITTHLYPLRFFNFGFREQLRSRSEFLRDENL

Foldseek 3Di:
DAAAQQPVAFQAQQQHDPQGGNCVQCHVCSCVVFVPDNRDTQNNQADPFDGNTDDDPDPSSVVVNVVVVVDTHHPDHDDDWDAQPNDTDPDDDVVSVVVRVDDDDDDDLLCCLLPPPLADPVLSVLVVCLVVQNDPWLVNCVVVVDPDDQAQLQQSPDGTGSFCLQAVPPQNPVLQCQLQVLLVHGDDRTPVVNSVVLSPDDDDDPSNVLVSNLSSLSSVLSVVQSVCCVPVVDHDHSVVSSLVSLVVSVVSSVVVCVVVVPDDPDPPDPRRVVVVVVVVVVVVVVPD

Secondary structure (DSSP, 8-state):
-B-SSSSS-BTTTS--BTTB-HHHHH-TTHHHHHT--TT-BGGGGEETTEE--PPP-SHHHHHHHHHHHT----SSPPB--EEETTEEESS--HHHHHHHHS--PPPPTTHHHHH-TTS-HHHHHHHHHHHTT-S--HHHHHHTT-----B-TTTSSSB--HHIIIIISHHHHHHHHHHHHHTT-PPPSSHHHHHHHHHH----SHHHHHHHHHHHHHHHHHHHHHHHHHHH-----HHHHHHHHHHHHHHHHHHHHHHTT----STTSSSSHHHHHHHHHTTTTT--

Organism: Thlaspi arvense (NCBI:txid13288)

=== Feature glossary ===
A reading guide for the features in this record.

Start from the sequence.

  · Sequence gives the chain of amino acids in standard one-letter code (A=alanine, C=cysteine, …, Y=tyrosine), read N→C. It is the only feature that is directly encoded by the gene; all structural features are derived from the folded form of this sequence.

Fold it, and you get atomic coordinates and the backbone conformation that goes with them.

  · The mmCIF table is the protein's shape written out atom by atom. For each backbone N, Cα, C, and carbonyl O, it records an (x, y, z) coordinate triple in Å plus the residue type, chain letter, and residue number.

  · Backbone dihedral angles. Every residue except chain termini has a φ (preceding-C → N → Cα → C) and a ψ (N → Cα → C → next-N). They are reported in degrees following the IUPAC sign convention. Secondary structure is essentially a statement about which (φ, ψ) basin each residue occupies.

  · DSSP 8-state secondary structure assigns each residue one of H (α-helix), G (3₁₀-helix), I (π-helix), E (extended β-strand), B (isolated β-bridge), T (hydrogen-bonded turn), S (bend), or '-' (coil). The assignment is computed from backbone hydrogen-bond geometry via the Kabsch–Sander algorithm.

  · P-SEA three-state annotation labels each residue as helix, strand, or coil based purely on the geometry of the Cα trace. It serves as a fallback when the full backbone (and thus DSSP) is unavailable.

Summarize the fold with a handful of shape descriptors and a per-residue structural alphabet.

  · Radius of gyration (Rg) is the root-mean-square distance of Cα atoms from their centroid — a single number for overall size and compactness. A globular domain of N residues has Rg ≈ 2.2·N^0.38 Å; an extended or disordered chain has a much larger Rg. The Cα contact count is the number of residue pairs whose Cα atoms are within 8 Å and are more than four positions apart in sequence — a standard proxy for tertiary packing density. The bounding box is the smallest axis-aligned box enclosing all Cα atoms.

  · Foldseek's 3Di representation compresses backbone geometry into a per-residue letter drawn from a learned twenty-state alphabet. It captures the tertiary interaction pattern around each residue — which residues are packed against it in space, regardless of where they are in sequence.

  · Accessible surface area quantifies burial. A residue with SASA near zero is packed into the hydrophobic core; one with SASA >100 Å² sits on the surface. Computed here via the Shrake–Rupley numerical algorithm with a 1.4 Å probe.

Ask how reliable the model is.

  · For AlphaFold models, the B-factor field carries pLDDT — the model's own estimate of local accuracy on a 0–100 scale. Regions with pLDDT<50 should be treated as essentially unmodeled; they often correspond to intrinsically disordered segments.

  · For experimental (PDB) structures, the B-factor (temperature factor) quantifies the positional spread of each atom in the crystal — a combination of thermal vibration and static disorder — in units of Å². High B-factors mark flexible loops or poorly resolved regions; low B-factors mark the rigid, well-ordered core.

  · PAE(i, j) answers: if I align the predicted and true structures on residue i, how far off (in Å) do I expect residue j to be? A block-diagonal PAE matrix with low values on the blocks and high values off-diagonal is the signature of a multi-domain protein with confidently predicted domains but uncertain inter-domain orientation.

Place it in context: what it resembles, what it is annotated as, and how it looks.

  · Structural nearest neighbors (via Foldseek easy-search vs the PDB). Reported per hit: target PDB id, E-value, and alignment TM-score. A TM-score above ~0.5 is the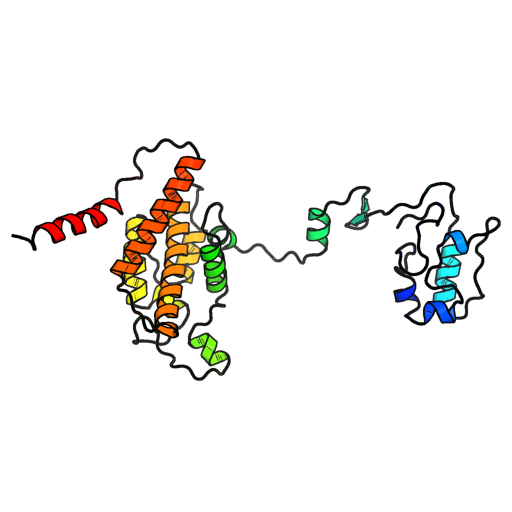 conventional threshold for 'same fold'.

  · Functional annotations link the protein to curated databases. InterPro entries identify conserved domains and families by matching the sequence against member-database signatures (Pfam, PROSITE, CDD, …). Gene Ontology (GO) terms describe molecular function, biological process, and cellular component in a controlled vocabulary. CATH places the structure in a hierarchical fold classification (Class/Architecture/Topology/Homologous-superfamily). The organism is the source species.

  · Plot images: a contact map (which residues are close in 3D, as an N×N binary image), a Ramachandran scatter (backbone torsion angles, revealing secondary-structure composition at a glance), and — for AlphaFold structures — a PAE heatmap (pairwise prediction confidence).

  · Structure images are PyMOL renders from six orthogonal camera directions. Cartoon representation draws helices as coils and strands as arrows; sticks shows the backbone as bonds; surface shows the solvent-excluded envelope. Rainbow coloring maps sequence position to hue (blue→red, N→C); chain coloring assigns a distinct color per polypeptide.